Protein AF-A0AAP5ENS7-F1 (afdb_monomer_lite)

Organism: NCBI:txid2599607

Structure (mmCIF, N/CA/C/O backbone):
data_AF-A0AAP5ENS7-F1
#
_entry.id   AF-A0AAP5ENS7-F1
#
loop_
_atom_site.group_PDB
_atom_site.id
_atom_site.type_symbol
_atom_site.label_atom_id
_atom_site.label_alt_id
_atom_site.label_comp_id
_atom_site.label_asym_id
_atom_site.label_entity_id
_atom_site.label_seq_id
_atom_site.pdbx_PDB_ins_code
_atom_site.Cartn_x
_atom_site.Cartn_y
_atom_site.Cartn_z
_atom_site.occupancy
_atom_site.B_iso_or_equiv
_atom_site.auth_seq_id
_atom_site.auth_comp_id
_atom_site.auth_asym_id
_atom_site.auth_atom_id
_atom_site.pdbx_PDB_model_num
ATOM 1 N N . MET A 1 1 ? 9.828 -14.738 -21.432 1.00 53.72 1 MET A N 1
ATOM 2 C CA . MET A 1 1 ? 9.592 -14.024 -20.156 1.00 53.72 1 MET A CA 1
ATOM 3 C C . MET A 1 1 ? 9.428 -15.070 -19.070 1.00 53.72 1 MET A C 1
ATOM 5 O O . MET A 1 1 ? 8.623 -15.971 -19.260 1.00 53.72 1 MET A O 1
ATOM 9 N N . ILE A 1 2 ? 10.212 -15.012 -17.993 1.00 67.06 2 ILE A N 1
ATOM 10 C CA . ILE A 1 2 ? 10.048 -15.941 -16.866 1.00 67.06 2 ILE A CA 1
ATOM 11 C C . ILE A 1 2 ? 8.754 -15.546 -16.149 1.00 67.06 2 ILE A C 1
ATOM 13 O O . ILE A 1 2 ? 8.635 -14.410 -15.695 1.00 67.06 2 ILE A O 1
ATOM 17 N N . ASN A 1 3 ? 7.776 -16.449 -16.087 1.00 84.44 3 ASN A N 1
ATOM 18 C CA . ASN A 1 3 ? 6.542 -16.202 -15.347 1.00 84.44 3 ASN A CA 1
ATOM 19 C C . ASN A 1 3 ? 6.815 -16.359 -13.844 1.00 84.44 3 ASN A C 1
ATOM 21 O O . ASN A 1 3 ? 6.770 -17.465 -13.310 1.00 84.44 3 ASN A O 1
ATOM 25 N N . VAL A 1 4 ? 7.152 -15.252 -13.181 1.00 93.12 4 VAL A N 1
ATOM 26 C CA . VAL A 1 4 ? 7.450 -15.210 -11.738 1.00 93.12 4 VAL A CA 1
ATOM 27 C C . VAL A 1 4 ? 6.239 -14.822 -10.889 1.00 93.12 4 VAL A C 1
ATOM 29 O O . VAL A 1 4 ? 6.317 -14.877 -9.664 1.00 93.12 4 VAL A O 1
ATOM 32 N N . LEU A 1 5 ? 5.107 -14.491 -11.516 1.00 91.31 5 LEU A N 1
ATOM 33 C CA . LEU A 1 5 ? 3.905 -14.020 -10.831 1.00 91.31 5 LEU A CA 1
ATOM 34 C C . LEU A 1 5 ? 3.387 -14.995 -9.753 1.00 91.31 5 LEU A C 1
ATOM 36 O O . LEU A 1 5 ? 3.067 -14.523 -8.662 1.00 91.31 5 LEU A O 1
ATOM 40 N N . PRO A 1 6 ? 3.341 -16.331 -9.961 1.00 94.06 6 PRO A N 1
ATOM 41 C CA . PRO A 1 6 ? 2.919 -17.255 -8.904 1.00 94.06 6 PRO A CA 1
ATOM 42 C C . PRO A 1 6 ? 3.833 -17.209 -7.673 1.00 94.06 6 PRO A C 1
ATOM 44 O O . PRO A 1 6 ? 3.359 -17.245 -6.538 1.00 94.06 6 PRO A O 1
ATOM 47 N N . LEU A 1 7 ? 5.145 -17.077 -7.894 1.00 95.12 7 LEU A N 1
ATOM 48 C CA . LEU A 1 7 ? 6.122 -16.938 -6.818 1.00 95.12 7 LEU A CA 1
ATOM 49 C C . LEU A 1 7 ? 5.963 -15.588 -6.104 1.00 95.12 7 LEU A C 1
ATOM 51 O O . LEU A 1 7 ? 5.973 -15.547 -4.875 1.00 95.12 7 LEU A O 1
ATOM 55 N N . ALA A 1 8 ? 5.757 -14.501 -6.855 1.00 94.81 8 ALA A N 1
ATOM 56 C CA . ALA A 1 8 ? 5.477 -13.179 -6.299 1.00 94.81 8 ALA A CA 1
ATOM 57 C C . ALA A 1 8 ? 4.211 -13.195 -5.427 1.00 94.81 8 ALA A C 1
ATOM 59 O O . ALA A 1 8 ? 4.231 -12.682 -4.312 1.00 94.81 8 ALA A O 1
ATOM 60 N N . LEU A 1 9 ? 3.137 -13.847 -5.884 1.00 94.19 9 LEU A N 1
ATOM 61 C CA . LEU A 1 9 ? 1.901 -14.019 -5.117 1.00 94.19 9 LEU A CA 1
ATOM 62 C C . LEU A 1 9 ? 2.137 -14.781 -3.811 1.00 94.19 9 LEU A C 1
ATOM 64 O O . LEU A 1 9 ? 1.673 -14.337 -2.762 1.00 94.19 9 LEU A O 1
ATOM 68 N N . ALA A 1 10 ? 2.878 -15.892 -3.853 1.00 95.25 10 ALA A N 1
ATOM 69 C CA . ALA A 1 10 ? 3.190 -16.683 -2.664 1.00 95.25 10 ALA A CA 1
ATOM 70 C C . ALA A 1 10 ? 4.024 -15.887 -1.643 1.00 95.25 10 ALA A C 1
ATOM 72 O O . ALA A 1 10 ? 3.697 -15.858 -0.455 1.00 95.25 10 ALA A O 1
ATOM 73 N N . ILE A 1 11 ? 5.067 -15.191 -2.107 1.00 96.12 11 ILE A N 1
ATOM 74 C CA . ILE A 1 11 ? 5.908 -14.335 -1.259 1.00 96.12 11 ILE A CA 1
ATOM 75 C C . ILE A 1 11 ? 5.091 -13.171 -0.691 1.00 96.12 11 ILE A C 1
ATOM 77 O O . ILE A 1 11 ? 5.215 -12.859 0.492 1.00 96.12 11 ILE A O 1
ATOM 81 N N . TYR A 1 12 ? 4.233 -12.547 -1.501 1.00 95.62 12 TYR A N 1
ATOM 82 C CA . TYR A 1 12 ? 3.387 -11.443 -1.058 1.00 95.62 12 TYR A CA 1
ATOM 83 C C . TYR A 1 12 ? 2.400 -11.884 0.028 1.00 95.62 12 TYR A C 1
ATOM 85 O O . TYR A 1 12 ? 2.249 -11.208 1.046 1.00 95.62 12 TYR A O 1
ATOM 93 N N . TRP A 1 13 ? 1.787 -13.055 -0.138 1.00 95.50 13 TRP A N 1
ATOM 94 C CA . TRP A 1 13 ? 0.934 -13.662 0.880 1.00 95.50 13 TRP A CA 1
ATOM 95 C C . TRP A 1 13 ? 1.670 -13.914 2.191 1.00 95.50 13 TRP A C 1
ATOM 97 O O . TRP A 1 13 ? 1.166 -13.562 3.261 1.00 95.50 13 TRP A O 1
ATOM 107 N N . LEU A 1 14 ? 2.870 -14.494 2.114 1.00 96.25 14 LEU A N 1
ATOM 108 C CA . LEU A 1 14 ? 3.705 -14.731 3.286 1.00 96.25 14 LEU A CA 1
ATOM 109 C C . LEU A 1 14 ? 4.064 -13.413 3.983 1.00 96.25 14 LEU A C 1
ATOM 111 O O . LEU A 1 14 ? 3.957 -13.313 5.205 1.00 96.25 14 LEU A O 1
ATOM 115 N N . LEU A 1 15 ? 4.433 -12.389 3.213 1.00 96.06 15 LEU A N 1
ATOM 116 C CA . LEU A 1 15 ? 4.733 -11.056 3.726 1.00 96.06 15 LEU A CA 1
ATOM 117 C C . LEU A 1 15 ? 3.530 -10.452 4.463 1.00 96.06 15 LEU A C 1
ATOM 119 O O . LEU A 1 15 ? 3.674 -10.027 5.610 1.00 96.06 15 LEU A O 1
ATOM 123 N N . GLU A 1 16 ? 2.342 -10.438 3.852 1.00 95.81 16 GLU A N 1
ATOM 124 C CA . GLU A 1 16 ? 1.133 -9.916 4.503 1.00 95.81 16 GLU A CA 1
ATOM 125 C C . GLU A 1 16 ? 0.778 -10.719 5.759 1.00 95.81 16 GLU A C 1
ATOM 127 O O . GLU A 1 16 ? 0.434 -10.129 6.785 1.00 95.81 16 GLU A O 1
ATOM 132 N N . TYR A 1 17 ? 0.931 -12.045 5.735 1.00 94.75 17 TYR A N 1
ATOM 133 C CA . TYR A 1 17 ? 0.744 -12.875 6.922 1.00 94.75 17 TYR A CA 1
ATOM 134 C C . TYR A 1 17 ? 1.685 -12.468 8.060 1.00 94.75 17 TYR A C 1
ATOM 136 O O . TYR A 1 17 ? 1.222 -12.224 9.178 1.00 94.75 17 TYR A O 1
ATOM 144 N N . VAL A 1 18 ? 2.985 -12.326 7.782 1.00 95.56 18 VAL A N 1
ATOM 145 C CA . VAL A 1 18 ? 3.989 -11.916 8.776 1.00 95.56 18 VAL A CA 1
ATOM 146 C C . VAL A 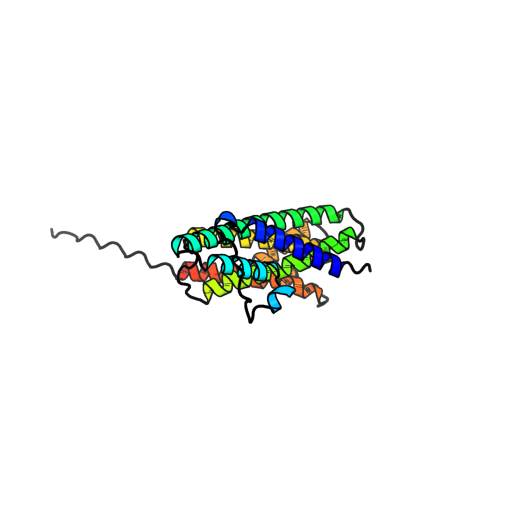1 18 ? 3.671 -10.529 9.336 1.00 95.56 18 VAL A C 1
ATOM 148 O O . VAL A 1 18 ? 3.616 -10.363 10.556 1.00 95.56 18 VAL A O 1
ATOM 151 N N . VAL A 1 19 ? 3.386 -9.546 8.477 1.00 95.38 19 VAL A N 1
ATOM 152 C CA . VAL A 1 19 ? 3.054 -8.172 8.891 1.00 95.38 19 VAL A CA 1
ATOM 153 C C . VAL A 1 19 ? 1.814 -8.151 9.783 1.00 95.38 19 VAL A C 1
ATOM 155 O O . VAL A 1 19 ? 1.806 -7.527 10.851 1.00 95.38 19 VAL A O 1
ATOM 158 N N . ARG A 1 20 ? 0.750 -8.847 9.377 1.00 93.75 20 ARG A N 1
ATOM 159 C CA . ARG A 1 20 ? -0.520 -8.866 10.108 1.00 93.75 20 ARG A CA 1
ATOM 160 C C . ARG A 1 20 ? -0.395 -9.629 11.422 1.00 93.75 20 ARG A C 1
ATOM 162 O O . ARG A 1 20 ? -0.893 -9.153 12.443 1.00 93.75 20 ARG A O 1
ATOM 169 N N . ARG A 1 21 ? 0.340 -10.743 11.445 1.00 91.44 21 ARG A N 1
ATOM 170 C CA . ARG A 1 21 ? 0.612 -11.492 12.678 1.00 91.44 21 ARG A CA 1
ATOM 171 C C . ARG A 1 21 ? 1.472 -10.693 13.656 1.00 91.44 21 ARG A C 1
ATOM 173 O O . ARG A 1 21 ? 1.143 -10.671 14.836 1.00 91.44 21 ARG A O 1
ATOM 180 N N . ALA A 1 22 ? 2.499 -9.984 13.185 1.00 93.62 22 ALA A N 1
ATOM 181 C CA . ALA A 1 22 ? 3.327 -9.106 14.018 1.00 93.62 22 ALA A CA 1
ATOM 182 C C . ALA A 1 22 ? 2.543 -7.905 14.587 1.00 93.62 22 ALA A C 1
ATOM 184 O O . ALA A 1 22 ? 2.829 -7.420 15.684 1.00 93.62 22 ALA A O 1
ATOM 185 N N . SER A 1 23 ? 1.518 -7.445 13.865 1.00 93.19 23 SER A N 1
ATOM 186 C CA . SER A 1 23 ? 0.623 -6.372 14.319 1.00 93.19 23 SER A CA 1
ATOM 187 C C . SER A 1 23 ? -0.373 -6.829 15.389 1.00 93.19 23 SER A C 1
ATOM 189 O O . SER A 1 23 ? -0.880 -6.008 16.155 1.00 93.19 23 SER A O 1
ATOM 191 N N . TYR A 1 24 ? -0.679 -8.126 15.441 1.00 91.38 24 TYR A N 1
ATOM 192 C CA . TYR A 1 24 ? -1.729 -8.681 16.284 1.00 91.38 24 TYR A CA 1
ATOM 193 C C . TYR A 1 24 ? -1.287 -8.837 17.748 1.00 91.38 24 TYR A C 1
ATOM 195 O O . TYR A 1 24 ? -0.236 -9.424 18.016 1.00 91.38 24 TYR A O 1
ATOM 203 N N . PRO A 1 25 ? -2.085 -8.373 18.730 1.00 86.56 25 PRO A N 1
ATOM 204 C CA . PRO A 1 25 ? -1.785 -8.562 20.146 1.00 86.56 25 PRO A CA 1
ATOM 205 C C . PRO A 1 25 ? -2.105 -9.998 20.598 1.00 86.56 25 PRO A C 1
ATOM 207 O O . PRO A 1 25 ? -3.028 -10.226 21.372 1.00 86.56 25 PRO A O 1
ATOM 210 N N . GLY A 1 26 ? -1.317 -10.979 20.143 1.00 80.19 26 GLY A N 1
ATOM 211 C CA . GLY A 1 26 ? -1.564 -12.408 20.393 1.00 80.19 26 GLY A CA 1
ATOM 212 C C . GLY A 1 26 ? -1.642 -12.810 21.869 1.00 80.19 26 GLY A C 1
ATOM 213 O O . GLY A 1 26 ? -2.332 -13.761 22.202 1.00 80.19 26 GLY A O 1
ATOM 214 N N . LYS A 1 27 ? -1.015 -12.042 22.768 1.00 81.81 27 LYS A N 1
ATOM 215 C CA . LYS A 1 27 ? -1.097 -12.261 24.224 1.00 81.81 27 LYS A CA 1
ATOM 216 C C . LYS A 1 27 ? -2.504 -12.052 24.802 1.00 81.81 27 LYS A C 1
ATOM 218 O O . LYS A 1 27 ? -2.755 -12.472 25.921 1.00 81.81 27 LYS A O 1
ATOM 223 N N . MET A 1 28 ? -3.389 -11.376 24.067 1.00 76.94 28 MET A N 1
ATOM 224 C CA . MET A 1 28 ? -4.779 -11.127 24.463 1.00 76.94 28 MET A CA 1
ATOM 225 C C . MET A 1 28 ? -5.748 -12.161 23.871 1.00 76.94 28 MET A C 1
ATOM 227 O O . MET A 1 28 ? -6.948 -12.041 24.080 1.00 76.94 28 MET A O 1
ATOM 231 N N . GLU A 1 29 ? -5.272 -13.133 23.085 1.00 76.62 29 GLU A N 1
ATOM 232 C CA . GLU A 1 29 ? -6.132 -14.125 22.431 1.00 76.62 29 GLU A CA 1
ATOM 233 C C . GLU A 1 29 ? -6.609 -15.186 23.444 1.00 76.62 29 GLU A C 1
ATOM 235 O O . GLU A 1 29 ? -5.780 -15.735 24.175 1.00 76.62 29 GLU A O 1
ATOM 240 N N . PRO A 1 30 ? -7.917 -15.510 23.499 1.00 71.06 30 PRO A N 1
ATOM 241 C CA . PRO A 1 30 ? -8.411 -16.593 24.343 1.00 71.06 30 PRO A CA 1
ATOM 242 C C . PRO A 1 30 ? -7.823 -17.939 23.902 1.00 71.06 30 PRO A C 1
ATOM 244 O O . PRO A 1 30 ? -7.761 -18.238 22.705 1.00 71.06 30 PRO A O 1
ATOM 247 N N . ALA A 1 31 ? -7.418 -18.773 24.861 1.00 73.62 31 ALA A N 1
ATOM 248 C CA . ALA A 1 31 ? -6.893 -20.104 24.571 1.00 73.62 31 ALA A CA 1
ATOM 249 C C . ALA A 1 31 ? -7.929 -20.952 23.806 1.00 73.62 31 ALA A C 1
ATOM 251 O O . ALA A 1 31 ? -9.097 -21.008 24.181 1.00 73.62 31 ALA A O 1
ATOM 252 N N . GLY A 1 32 ? -7.501 -21.607 22.721 1.00 69.44 32 GLY A N 1
ATOM 253 C CA . GLY A 1 32 ? -8.349 -22.519 21.940 1.00 69.44 32 GLY A CA 1
ATOM 254 C C . GLY A 1 32 ? -9.381 -21.856 21.017 1.00 69.44 32 GLY A C 1
ATOM 255 O O . GLY A 1 32 ? -10.170 -22.570 20.399 1.00 69.44 32 GLY A O 1
ATOM 256 N N . PHE A 1 33 ? -9.383 -20.524 20.876 1.00 70.81 33 PHE A N 1
ATOM 257 C CA . PHE A 1 33 ? -10.341 -19.835 20.009 1.00 70.81 33 PHE A CA 1
ATOM 258 C C . PHE A 1 33 ? -10.134 -20.175 18.523 1.00 70.81 33 PHE A C 1
ATOM 260 O O . PHE A 1 33 ? -9.046 -20.001 17.966 1.00 70.81 33 PHE A O 1
ATOM 267 N N . ARG A 1 34 ? -11.209 -20.614 17.857 1.00 73.12 34 ARG A N 1
ATOM 268 C CA . ARG A 1 34 ? -11.260 -20.801 16.402 1.00 73.12 34 ARG A CA 1
ATOM 269 C C . ARG A 1 34 ? -12.112 -19.684 15.798 1.00 73.12 34 ARG A C 1
ATOM 271 O O . ARG A 1 34 ? -13.285 -19.590 16.144 1.00 73.12 34 ARG A O 1
ATOM 278 N N . PRO A 1 35 ? -11.557 -18.826 14.926 1.00 68.44 35 PRO A N 1
ATOM 279 C CA . PRO A 1 35 ? -12.356 -17.793 14.286 1.00 68.44 35 PRO A CA 1
ATOM 280 C C . PRO A 1 35 ? -13.401 -18.427 13.366 1.00 68.44 35 PRO A C 1
ATOM 282 O O . PRO A 1 35 ? -13.084 -19.332 12.596 1.00 68.44 35 PRO A O 1
ATOM 285 N N . GLU A 1 36 ? -14.624 -17.911 13.417 1.00 72.94 36 GLU A N 1
ATOM 286 C CA . GLU A 1 36 ? -15.657 -18.248 12.441 1.00 72.94 36 GLU A CA 1
ATOM 287 C C . GLU A 1 36 ? -15.266 -17.753 11.044 1.00 72.94 36 GLU A C 1
ATOM 289 O O . GLU A 1 36 ? -14.618 -16.706 10.886 1.00 72.94 36 GLU A O 1
ATOM 294 N N . TRP A 1 37 ? -15.679 -18.508 10.023 1.00 78.88 37 TRP A N 1
ATOM 295 C CA . TRP A 1 37 ? -15.570 -18.067 8.638 1.00 78.88 37 TRP A CA 1
ATOM 296 C C . TRP A 1 37 ? -16.380 -16.786 8.430 1.00 78.88 37 TRP A C 1
ATOM 298 O O . TRP A 1 37 ? -17.459 -16.617 8.994 1.00 78.88 37 TRP A O 1
ATOM 308 N N . ILE A 1 38 ? -15.858 -15.874 7.612 1.00 72.25 38 ILE A N 1
ATOM 309 C CA . ILE A 1 38 ? -16.501 -14.589 7.343 1.00 72.25 38 ILE A CA 1
ATOM 310 C C . ILE A 1 38 ? -17.081 -14.636 5.926 1.00 72.25 38 ILE A C 1
ATOM 312 O O . ILE A 1 38 ? -16.317 -14.419 4.983 1.00 72.25 38 ILE A O 1
ATOM 316 N N . PRO A 1 39 ? -18.393 -14.882 5.757 1.00 76.50 39 PRO A N 1
ATOM 317 C CA . PRO A 1 39 ? -19.010 -14.868 4.437 1.00 76.50 39 PRO A CA 1
ATOM 318 C C . PRO A 1 39 ? -19.000 -13.457 3.822 1.00 76.50 39 PRO A C 1
ATOM 320 O O . PRO A 1 39 ? -19.082 -12.450 4.537 1.00 76.50 39 PRO A O 1
ATOM 323 N N . GLY A 1 40 ? -18.898 -13.374 2.494 1.00 76.44 40 GLY A N 1
ATOM 324 C CA . GLY A 1 40 ? -19.002 -12.125 1.722 1.00 76.44 40 GLY A CA 1
ATOM 325 C C . GLY A 1 40 ? -17.727 -11.269 1.700 1.00 76.44 40 GLY A C 1
ATOM 326 O O . GLY A 1 40 ? -17.770 -10.072 1.410 1.00 76.44 40 GLY A O 1
ATOM 327 N N . GLY A 1 41 ? -16.580 -11.850 2.053 1.00 74.19 41 GLY A N 1
ATOM 328 C CA . GLY A 1 41 ? -15.265 -11.198 2.050 1.00 74.19 41 GLY A CA 1
ATOM 329 C C . GLY A 1 41 ? -14.191 -11.972 1.287 1.00 74.19 41 GLY A C 1
ATOM 330 O O . GLY A 1 41 ? -13.021 -11.608 1.357 1.00 74.19 41 GLY A O 1
ATOM 331 N N . GLU A 1 42 ? -14.569 -13.037 0.589 1.00 84.50 42 GLU A N 1
ATOM 332 C CA . GLU A 1 42 ? -13.671 -14.004 -0.039 1.00 84.50 42 GLU A CA 1
ATOM 333 C C . GLU A 1 42 ? -12.885 -13.394 -1.199 1.00 84.50 42 GLU A C 1
ATOM 335 O O . GLU A 1 42 ? -11.715 -13.712 -1.383 1.00 84.50 42 GLU A O 1
ATOM 340 N N . TRP A 1 43 ? -13.473 -12.440 -1.925 1.00 83.56 43 TRP A N 1
ATOM 341 C CA . TRP A 1 43 ? -12.784 -11.704 -2.992 1.00 83.56 43 TRP A CA 1
ATOM 342 C C . TRP A 1 43 ? -11.498 -11.018 -2.497 1.00 83.56 43 TRP A C 1
ATOM 344 O O . TRP A 1 43 ? -10.524 -10.890 -3.243 1.00 83.56 43 TRP A O 1
ATOM 354 N N . ALA A 1 44 ? -11.460 -10.617 -1.220 1.00 85.75 44 ALA A N 1
ATOM 355 C CA . ALA A 1 44 ? -10.305 -9.955 -0.632 1.00 85.75 44 ALA A CA 1
ATOM 356 C C . ALA A 1 44 ? -9.102 -10.889 -0.478 1.00 85.75 44 ALA A C 1
ATOM 358 O O . ALA A 1 44 ? -7.982 -10.401 -0.440 1.00 85.75 44 ALA A O 1
ATOM 359 N N . ILE A 1 45 ? -9.299 -12.209 -0.440 1.00 86.62 45 ILE A N 1
ATOM 360 C CA . ILE A 1 45 ? -8.205 -13.193 -0.416 1.00 86.62 45 ILE A CA 1
ATOM 361 C C . ILE A 1 45 ? -7.290 -12.963 -1.627 1.00 86.62 45 ILE A C 1
ATOM 363 O O . ILE A 1 45 ? -6.070 -12.978 -1.514 1.00 86.62 45 ILE A O 1
ATOM 367 N N . ILE A 1 46 ? -7.877 -12.674 -2.786 1.00 83.88 46 ILE A N 1
ATOM 368 C CA . ILE A 1 46 ? -7.124 -12.504 -4.027 1.00 83.88 46 ILE A CA 1
ATOM 369 C C . ILE A 1 46 ? -6.657 -11.054 -4.181 1.00 83.88 46 ILE A C 1
ATOM 371 O O . ILE A 1 46 ? -5.487 -10.807 -4.456 1.00 83.88 46 ILE A O 1
ATOM 375 N N . VAL A 1 47 ? -7.562 -10.088 -3.992 1.00 84.19 47 VAL A N 1
ATOM 376 C CA . VAL A 1 47 ? -7.300 -8.676 -4.326 1.00 84.19 47 VAL A CA 1
ATOM 377 C C . VAL A 1 47 ? -6.508 -7.947 -3.238 1.00 84.19 47 VAL A C 1
ATOM 379 O O . VAL A 1 47 ? -5.687 -7.084 -3.539 1.00 84.19 47 VAL A O 1
ATOM 382 N N . SER A 1 48 ? -6.761 -8.262 -1.967 1.00 91.50 48 SER A N 1
ATOM 383 C CA . SER A 1 48 ? -6.130 -7.596 -0.826 1.00 91.50 48 SER A CA 1
ATOM 384 C C . SER A 1 48 ? -5.977 -8.563 0.357 1.00 91.50 48 SER A C 1
ATOM 386 O O . SER A 1 48 ? -6.724 -8.486 1.342 1.00 91.50 48 SER A O 1
ATOM 388 N N . PRO A 1 49 ? -5.020 -9.510 0.287 1.00 91.00 49 PRO A N 1
ATOM 389 C CA . PRO A 1 49 ? -4.827 -10.513 1.335 1.00 91.00 49 PRO A CA 1
ATOM 390 C C . PRO A 1 49 ? -4.553 -9.872 2.700 1.00 91.00 49 PRO A C 1
ATOM 392 O O . PRO A 1 49 ? -5.029 -10.354 3.729 1.00 91.00 49 PRO A O 1
ATOM 395 N N . GLY A 1 50 ? -3.873 -8.721 2.710 1.00 90.25 50 GLY A N 1
ATOM 396 C CA . GLY A 1 50 ? -3.683 -7.896 3.898 1.00 90.25 50 GLY A CA 1
ATOM 397 C C . GLY A 1 50 ? -4.997 -7.437 4.537 1.00 90.25 50 GLY A C 1
ATOM 398 O O . GLY A 1 50 ? -5.144 -7.522 5.761 1.00 90.25 50 GLY A O 1
ATOM 399 N N . PHE A 1 51 ? -5.973 -6.999 3.738 1.00 90.81 51 PHE A N 1
ATOM 400 C CA . PHE A 1 51 ? -7.296 -6.608 4.224 1.00 90.81 51 PHE A CA 1
ATOM 401 C C . PHE A 1 51 ? -8.060 -7.802 4.797 1.00 90.81 51 PHE A C 1
ATOM 403 O O . PHE A 1 51 ? -8.645 -7.705 5.883 1.00 90.81 51 PHE A O 1
ATOM 410 N N . TRP A 1 52 ? -8.025 -8.942 4.104 1.00 91.56 52 TRP A N 1
ATOM 411 C CA . TRP A 1 52 ? -8.673 -10.166 4.571 1.00 91.56 52 TRP A CA 1
ATOM 412 C C . TRP A 1 52 ? -8.087 -10.633 5.913 1.00 91.56 52 TRP A C 1
ATOM 414 O O . TRP A 1 52 ? -8.823 -10.794 6.889 1.00 91.56 52 TRP A O 1
ATOM 424 N N . LEU A 1 53 ? -6.757 -10.719 6.016 1.00 91.31 53 LEU A N 1
ATOM 425 C CA . LEU A 1 53 ? -6.054 -11.080 7.250 1.00 91.31 53 LEU A CA 1
ATOM 426 C C . LEU A 1 53 ? -6.351 -10.104 8.398 1.00 91.31 53 LEU A C 1
ATOM 428 O O . LEU A 1 53 ? -6.609 -10.538 9.523 1.00 91.31 53 LEU A O 1
ATOM 432 N N . SER A 1 54 ? -6.380 -8.793 8.127 1.00 90.25 54 SER A N 1
ATOM 433 C CA . SER A 1 54 ? -6.796 -7.777 9.105 1.00 90.25 54 SER A CA 1
ATOM 434 C C . SER A 1 54 ? -8.199 -8.049 9.648 1.00 90.25 54 SER A C 1
ATOM 436 O O . SER A 1 54 ? -8.414 -7.959 10.858 1.00 90.25 54 SER A O 1
ATOM 438 N N . ARG A 1 55 ? -9.161 -8.411 8.785 1.00 88.25 55 ARG A N 1
ATOM 439 C CA . ARG A 1 55 ? -10.528 -8.761 9.209 1.00 88.25 55 ARG A CA 1
ATOM 440 C C . ARG A 1 55 ? -10.549 -10.027 10.059 1.00 88.25 55 ARG A C 1
ATOM 442 O O . ARG A 1 55 ? -11.193 -10.025 11.107 1.00 88.25 55 ARG A O 1
ATOM 449 N N . CYS A 1 56 ? -9.833 -11.072 9.650 1.00 87.94 56 CYS A N 1
ATOM 450 C CA . CYS A 1 56 ? -9.737 -12.319 10.409 1.00 87.94 56 CYS A CA 1
ATOM 451 C C . CYS A 1 56 ? -9.176 -12.078 11.817 1.00 87.94 56 CYS A C 1
ATOM 453 O O . CYS A 1 56 ? -9.759 -12.521 12.805 1.00 87.94 56 CYS A O 1
ATOM 455 N N . LEU A 1 57 ? -8.084 -11.319 11.930 1.00 88.50 57 LEU A N 1
ATOM 456 C CA . LEU A 1 57 ? -7.454 -11.004 13.213 1.00 88.50 57 LEU A CA 1
ATOM 457 C C . LEU A 1 57 ? -8.311 -10.060 14.069 1.00 88.50 57 LEU A C 1
ATOM 459 O O . LEU A 1 57 ? -8.447 -10.273 15.270 1.00 88.50 57 LEU A O 1
ATOM 463 N N . ALA A 1 58 ? -8.963 -9.060 13.471 1.00 86.56 58 ALA A N 1
ATOM 464 C CA . ALA A 1 58 ? -9.888 -8.178 14.188 1.00 86.56 58 ALA A CA 1
ATOM 465 C C . ALA A 1 58 ? -11.159 -8.899 14.677 1.00 86.56 58 ALA A C 1
ATOM 467 O O . ALA A 1 58 ? -11.818 -8.440 15.615 1.00 86.56 58 ALA A O 1
ATOM 468 N N . ASN A 1 59 ? -11.532 -10.014 14.047 1.00 85.38 59 ASN A N 1
ATOM 469 C CA . ASN A 1 59 ? -12.624 -10.858 14.518 1.00 85.38 59 ASN A CA 1
ATOM 470 C C . ASN A 1 59 ? -12.223 -11.695 15.733 1.00 85.38 59 ASN A C 1
ATOM 472 O O . ASN A 1 59 ? -13.043 -11.859 16.632 1.00 85.38 59 ASN A O 1
ATOM 476 N N . ARG A 1 60 ? -10.960 -12.123 15.823 1.00 85.62 60 ARG A N 1
ATOM 477 C CA . ARG A 1 60 ? -10.433 -12.844 16.994 1.00 85.62 60 ARG A CA 1
ATOM 478 C C . ARG A 1 60 ? -10.423 -12.015 18.278 1.00 85.62 60 ARG A C 1
ATOM 480 O O . ARG A 1 60 ? -10.430 -12.580 19.361 1.00 85.62 60 ARG A O 1
ATOM 487 N N . THR A 1 61 ? -10.478 -10.686 18.179 1.00 84.06 61 THR A N 1
ATOM 488 C CA . THR A 1 61 ? -10.580 -9.807 19.355 1.00 84.06 61 THR A CA 1
ATOM 489 C C . THR A 1 61 ? -12.018 -9.512 19.783 1.00 84.06 61 THR A C 1
ATOM 491 O O . THR A 1 61 ? -12.212 -8.897 20.830 1.00 84.06 61 THR A O 1
ATOM 494 N N . ARG A 1 62 ? -13.041 -9.910 19.007 1.00 81.56 62 ARG A N 1
ATOM 495 C CA . ARG A 1 62 ? -14.461 -9.645 19.329 1.00 81.56 62 ARG A CA 1
ATOM 496 C C . ARG A 1 62 ? -14.959 -10.323 20.610 1.00 81.56 62 ARG A C 1
ATOM 498 O O . ARG A 1 62 ? -15.728 -9.669 21.303 1.00 81.56 62 ARG A O 1
ATOM 505 N N . PRO A 1 63 ? -14.559 -11.568 20.939 1.00 84.12 63 PRO A N 1
ATOM 506 C CA . PRO A 1 63 ? -15.039 -12.238 22.150 1.00 84.12 63 PRO A CA 1
ATOM 507 C C . PRO A 1 63 ? -14.515 -11.622 23.454 1.00 84.12 63 PRO A C 1
ATOM 509 O O . PRO A 1 63 ? -15.005 -11.954 24.528 1.00 84.12 63 PRO A O 1
ATOM 512 N N . LEU A 1 64 ? -13.500 -10.753 23.384 1.00 84.75 64 LEU A N 1
ATOM 513 C CA . LEU A 1 64 ? -12.925 -10.113 24.563 1.00 84.75 64 LEU A CA 1
ATOM 514 C C . LEU A 1 64 ? -13.899 -9.098 25.181 1.00 84.75 64 LEU A C 1
ATOM 516 O O . LEU A 1 64 ? -14.662 -8.458 24.449 1.00 84.75 64 LEU A O 1
ATOM 520 N N . PRO A 1 65 ? -13.819 -8.849 26.503 1.00 86.81 65 PRO A N 1
ATOM 521 C CA . PRO A 1 65 ? -14.550 -7.756 27.138 1.00 86.81 65 PRO A CA 1
ATOM 522 C C . PRO A 1 65 ? -14.324 -6.429 26.400 1.00 86.81 65 PRO A C 1
ATOM 524 O O . PRO A 1 65 ? -13.195 -6.131 25.999 1.00 86.81 65 PRO A O 1
ATOM 527 N N . LYS A 1 66 ? -15.373 -5.602 26.256 1.00 85.38 66 LYS A N 1
ATOM 528 C CA . LYS A 1 66 ? -15.346 -4.324 25.506 1.00 85.38 66 LYS A CA 1
ATOM 529 C C . LYS A 1 66 ? -14.057 -3.493 25.680 1.00 85.38 66 LYS A C 1
ATOM 531 O O . LYS A 1 66 ? -13.481 -3.129 24.656 1.00 85.38 66 LYS A O 1
ATOM 536 N N . PRO A 1 67 ? -13.547 -3.206 26.897 1.00 85.75 67 PRO A N 1
ATOM 537 C CA . PRO A 1 67 ? -12.322 -2.411 27.044 1.00 85.75 67 PRO A CA 1
ATOM 538 C C . PRO A 1 67 ? -11.085 -3.093 26.435 1.00 85.75 67 PRO A C 1
ATOM 540 O O . PRO A 1 67 ? -10.277 -2.443 25.769 1.00 85.75 67 PRO A O 1
ATOM 543 N N . GLN A 1 68 ? -10.960 -4.412 26.596 1.00 86.62 68 GLN A N 1
ATOM 544 C CA . GLN A 1 68 ? -9.852 -5.190 26.042 1.00 86.62 68 GLN A CA 1
ATOM 545 C C . GLN A 1 68 ? -9.978 -5.335 24.522 1.00 86.62 68 GLN A C 1
ATOM 547 O O . GLN A 1 68 ? -8.991 -5.162 23.812 1.00 86.62 68 GLN A O 1
ATOM 552 N N . SER A 1 69 ? -11.189 -5.572 24.007 1.00 86.75 69 SER A N 1
ATOM 553 C CA . SER A 1 69 ? -11.447 -5.661 22.564 1.00 86.75 69 SER A CA 1
ATOM 554 C C . SER A 1 69 ? -11.096 -4.358 21.838 1.00 86.75 69 SER A C 1
ATOM 556 O O . SER A 1 69 ? -10.405 -4.373 20.814 1.00 86.75 69 SER A O 1
ATOM 558 N N . THR A 1 70 ? -11.504 -3.216 22.401 1.00 87.31 70 THR A N 1
ATOM 559 C CA . THR A 1 70 ? -11.193 -1.881 21.873 1.00 87.31 70 THR A CA 1
ATOM 560 C C . THR A 1 70 ? -9.687 -1.614 21.889 1.00 87.31 70 THR A C 1
ATOM 562 O O . THR A 1 70 ? -9.126 -1.203 20.872 1.00 87.31 70 THR A O 1
ATOM 565 N N . SER A 1 71 ? -9.008 -1.916 23.002 1.00 89.25 71 SER A N 1
ATOM 566 C CA . SER A 1 71 ? -7.551 -1.771 23.119 1.00 89.25 71 SER A CA 1
ATOM 567 C C . SER A 1 71 ? -6.801 -2.660 22.119 1.00 89.25 71 SER A C 1
ATOM 569 O O . SER A 1 71 ? -5.930 -2.187 21.387 1.00 89.25 71 SER A O 1
ATOM 571 N N . ALA A 1 72 ? -7.199 -3.928 21.990 1.00 89.62 72 ALA A N 1
ATOM 572 C CA . ALA A 1 72 ? -6.610 -4.866 21.041 1.00 89.62 72 ALA A CA 1
ATOM 573 C C . ALA A 1 72 ? -6.786 -4.402 19.585 1.00 89.62 72 ALA A C 1
ATOM 575 O O . ALA A 1 72 ? -5.849 -4.478 18.788 1.00 89.62 72 ALA A O 1
ATOM 576 N N . ARG A 1 73 ? -7.963 -3.860 19.239 1.00 89.88 73 ARG A N 1
ATOM 577 C CA . ARG A 1 73 ? -8.229 -3.260 17.920 1.00 89.88 73 ARG A CA 1
ATOM 578 C C . ARG A 1 73 ? -7.366 -2.035 17.663 1.00 89.88 73 ARG A C 1
ATOM 580 O O . ARG A 1 73 ? -6.797 -1.924 16.581 1.00 89.88 73 ARG A O 1
ATOM 587 N N . ARG A 1 74 ? -7.238 -1.141 18.646 1.00 90.62 74 ARG A N 1
ATOM 588 C CA . ARG A 1 74 ? -6.359 0.031 18.562 1.00 90.62 74 ARG A CA 1
ATOM 589 C C . ARG A 1 74 ? -4.912 -0.392 18.301 1.00 90.62 74 ARG A C 1
ATOM 591 O O . ARG A 1 74 ? -4.290 0.135 17.385 1.00 90.62 74 ARG A O 1
ATOM 598 N N . ILE A 1 75 ? -4.399 -1.371 19.051 1.00 91.69 75 ILE A N 1
ATOM 599 C CA . ILE A 1 75 ? -3.042 -1.909 18.867 1.00 91.69 75 ILE A CA 1
ATOM 600 C C . ILE A 1 75 ? -2.874 -2.483 17.459 1.00 91.69 75 ILE A C 1
ATOM 602 O O . ILE A 1 75 ? -1.912 -2.128 16.779 1.00 91.69 75 ILE A O 1
ATOM 606 N N . LEU A 1 76 ? -3.814 -3.322 17.011 1.00 92.56 76 LEU A N 1
ATOM 607 C CA . LEU A 1 76 ? -3.776 -3.936 15.684 1.00 92.56 76 LEU A CA 1
ATOM 608 C C . LEU A 1 76 ? -3.724 -2.876 14.576 1.00 92.56 76 LEU A C 1
ATOM 610 O O . LEU A 1 76 ? -2.871 -2.963 13.699 1.00 92.56 76 LEU A O 1
ATOM 614 N N . ILE A 1 77 ? -4.597 -1.865 14.632 1.00 91.88 77 ILE A N 1
ATOM 615 C CA . ILE A 1 77 ? -4.666 -0.794 13.627 1.00 91.88 77 ILE A CA 1
ATOM 616 C C . ILE A 1 77 ? -3.372 0.026 13.622 1.00 91.88 77 ILE A C 1
ATOM 618 O O . ILE A 1 77 ? -2.758 0.196 12.570 1.00 91.88 77 ILE A O 1
ATOM 622 N N . THR A 1 78 ? -2.926 0.500 14.788 1.00 92.31 78 THR A N 1
ATOM 623 C CA . THR A 1 78 ? -1.756 1.383 14.885 1.00 92.31 78 THR A CA 1
ATOM 624 C C . THR A 1 78 ? -0.463 0.668 14.500 1.00 92.31 78 THR A C 1
ATOM 626 O O . THR A 1 78 ? 0.349 1.233 13.766 1.00 92.31 78 THR A O 1
ATOM 629 N N . LYS A 1 79 ? -0.273 -0.582 14.947 1.00 94.69 79 LYS A N 1
ATOM 630 C CA . LYS A 1 79 ? 0.900 -1.382 14.570 1.00 94.69 79 LYS A CA 1
ATOM 631 C C . LYS A 1 79 ? 0.875 -1.770 13.098 1.00 94.69 79 LYS A C 1
ATOM 633 O O . LYS A 1 79 ? 1.903 -1.650 12.444 1.00 94.69 79 LYS A O 1
ATOM 638 N N . SER A 1 80 ? -0.284 -2.175 12.574 1.00 94.94 80 SER A N 1
ATOM 639 C CA . SER A 1 80 ? -0.428 -2.526 11.158 1.00 94.94 80 SER A CA 1
ATOM 640 C C . SER A 1 80 ? -0.102 -1.335 10.266 1.00 94.94 80 SER A C 1
ATOM 642 O O . SER A 1 80 ? 0.699 -1.464 9.349 1.00 94.94 80 SER A O 1
ATOM 644 N N . ASN A 1 81 ? -0.636 -0.150 10.568 1.00 94.75 81 ASN A N 1
ATOM 645 C CA . ASN A 1 81 ? -0.326 1.069 9.823 1.00 94.75 81 ASN A CA 1
ATOM 646 C C . ASN A 1 81 ? 1.183 1.385 9.814 1.00 94.75 81 ASN A C 1
ATOM 648 O O . ASN A 1 81 ? 1.747 1.634 8.752 1.00 94.75 81 ASN A O 1
ATOM 652 N N . LEU A 1 82 ? 1.853 1.302 10.970 1.00 95.75 82 LEU A N 1
ATOM 653 C CA . LEU A 1 82 ? 3.298 1.531 11.052 1.00 95.75 82 LEU A CA 1
ATOM 654 C C . LEU A 1 82 ? 4.104 0.476 10.279 1.00 95.75 82 LEU A C 1
ATOM 656 O O . LEU A 1 82 ? 4.991 0.829 9.508 1.00 95.75 82 LEU A O 1
ATOM 660 N N . LEU A 1 83 ? 3.809 -0.813 10.471 1.00 96.56 83 LEU A N 1
ATOM 661 C CA . LEU A 1 83 ? 4.534 -1.887 9.791 1.00 96.56 83 LEU A CA 1
ATOM 662 C C . LEU A 1 83 ? 4.318 -1.850 8.277 1.00 96.56 83 LEU A C 1
ATOM 664 O O . LEU A 1 83 ? 5.259 -2.102 7.532 1.00 96.56 83 LEU A O 1
ATOM 668 N N . ASN A 1 84 ? 3.119 -1.495 7.811 1.00 96.88 84 ASN A N 1
ATOM 669 C CA . ASN A 1 84 ? 2.868 -1.310 6.385 1.00 96.88 84 ASN A CA 1
ATOM 670 C C . ASN A 1 84 ? 3.729 -0.185 5.805 1.00 96.88 84 ASN A C 1
ATOM 672 O O . ASN A 1 84 ? 4.378 -0.411 4.787 1.00 96.88 84 ASN A O 1
ATOM 676 N N . LEU A 1 85 ? 3.822 0.962 6.486 1.00 96.75 85 LEU A N 1
ATOM 677 C CA . LEU A 1 85 ? 4.708 2.054 6.083 1.00 96.75 85 LEU A CA 1
ATOM 678 C C . LEU A 1 85 ? 6.172 1.596 5.991 1.00 96.75 85 LEU A C 1
ATOM 680 O O . LEU A 1 85 ? 6.831 1.857 4.986 1.00 96.75 85 LEU A O 1
ATOM 684 N N . VAL A 1 86 ? 6.663 0.873 7.003 1.00 97.38 86 VAL A N 1
ATOM 685 C CA . VAL A 1 86 ? 8.035 0.336 7.022 1.00 97.38 86 VAL A CA 1
ATOM 686 C C . VAL A 1 86 ? 8.269 -0.625 5.857 1.00 97.38 86 VAL A C 1
ATOM 688 O O . VAL A 1 86 ? 9.256 -0.491 5.140 1.00 97.38 86 VAL A O 1
ATOM 691 N N . VAL A 1 87 ? 7.361 -1.571 5.621 1.00 97.00 87 VAL A N 1
ATOM 692 C CA . VAL A 1 87 ? 7.487 -2.531 4.514 1.00 97.00 87 VAL A CA 1
ATOM 693 C C . VAL A 1 87 ? 7.427 -1.831 3.157 1.00 97.00 87 VAL A C 1
ATOM 695 O O . VAL A 1 87 ? 8.180 -2.184 2.253 1.00 97.00 87 VAL A O 1
ATOM 698 N N . SER A 1 88 ? 6.580 -0.814 3.012 1.00 97.25 88 SER A N 1
ATOM 699 C CA . SER A 1 88 ? 6.492 -0.009 1.792 1.00 97.25 88 SER A CA 1
ATOM 700 C C . SER A 1 88 ? 7.787 0.780 1.545 1.00 97.25 88 SER A C 1
ATOM 702 O O . SER A 1 88 ? 8.272 0.801 0.415 1.00 97.25 88 SER A O 1
ATOM 704 N N . ALA A 1 89 ? 8.417 1.325 2.592 1.00 97.38 89 ALA A N 1
ATOM 705 C CA . ALA A 1 89 ? 9.746 1.934 2.497 1.00 97.38 89 ALA A CA 1
ATOM 706 C C . ALA A 1 89 ? 10.824 0.914 2.087 1.00 97.38 89 ALA A C 1
ATOM 708 O O . ALA A 1 89 ? 11.602 1.180 1.173 1.00 97.38 89 ALA A O 1
ATOM 709 N N . LEU A 1 90 ? 10.836 -0.275 2.703 1.00 97.19 90 LEU A N 1
ATOM 710 C CA . LEU A 1 90 ? 11.789 -1.340 2.373 1.00 97.19 90 LEU A CA 1
ATOM 711 C C . LEU A 1 90 ? 11.656 -1.798 0.917 1.00 97.19 90 LEU A C 1
ATOM 713 O O . LEU A 1 90 ? 12.663 -1.945 0.230 1.00 97.19 90 LEU A O 1
ATOM 717 N N . ILE A 1 91 ? 10.431 -1.985 0.421 1.00 96.31 91 ILE A N 1
ATOM 718 C CA . ILE A 1 91 ? 10.194 -2.372 -0.976 1.00 96.31 91 ILE A CA 1
ATOM 719 C C . ILE A 1 91 ? 10.626 -1.263 -1.934 1.00 96.31 91 ILE A C 1
ATOM 721 O O . ILE A 1 91 ? 11.224 -1.569 -2.967 1.00 96.31 91 ILE A O 1
ATOM 725 N N . ALA A 1 92 ? 10.393 0.008 -1.598 1.00 96.31 92 ALA A N 1
ATOM 726 C CA . ALA A 1 92 ? 10.905 1.124 -2.387 1.00 96.31 92 ALA A CA 1
ATOM 727 C C . ALA A 1 92 ? 12.444 1.097 -2.460 1.00 96.31 92 ALA A C 1
ATOM 729 O O . ALA A 1 92 ? 13.003 1.178 -3.553 1.00 96.31 92 ALA A O 1
ATOM 730 N N . SER A 1 93 ? 13.135 0.883 -1.335 1.00 96.12 93 SER A N 1
ATOM 731 C CA . SER A 1 93 ? 14.600 0.754 -1.298 1.00 96.12 93 SER A CA 1
ATOM 732 C C . SER A 1 93 ? 15.113 -0.455 -2.089 1.00 96.12 93 SER A C 1
ATOM 734 O O . SER A 1 93 ? 16.040 -0.321 -2.883 1.00 96.12 93 SER A O 1
ATOM 736 N N . ILE A 1 94 ? 14.488 -1.626 -1.933 1.00 95.69 94 ILE A N 1
ATOM 737 C CA . ILE A 1 94 ? 14.831 -2.839 -2.695 1.00 95.69 94 ILE A CA 1
ATOM 738 C C . ILE A 1 94 ? 14.615 -2.616 -4.196 1.00 95.69 94 ILE A C 1
ATOM 740 O O . ILE A 1 94 ? 15.412 -3.076 -5.006 1.00 95.69 94 ILE A O 1
ATOM 744 N N . SER A 1 95 ? 13.582 -1.866 -4.579 1.00 94.75 95 SER A N 1
ATOM 745 C CA . SER A 1 95 ? 13.304 -1.542 -5.982 1.00 94.75 95 SER A CA 1
ATOM 746 C C . SER A 1 95 ? 14.348 -0.607 -6.590 1.00 94.75 95 SER A C 1
ATOM 748 O O . SER A 1 95 ? 14.669 -0.745 -7.767 1.00 94.75 95 SER A O 1
ATOM 750 N N . LEU A 1 96 ? 14.931 0.300 -5.798 1.00 93.31 96 LEU A N 1
ATOM 751 C CA . LEU A 1 96 ? 16.083 1.095 -6.234 1.00 93.31 96 LEU A CA 1
ATOM 752 C C . LEU A 1 96 ? 17.307 0.204 -6.478 1.00 93.31 96 LEU A C 1
ATOM 754 O O . LEU A 1 96 ? 17.984 0.368 -7.486 1.00 93.31 96 LEU A O 1
ATOM 758 N N . LEU A 1 97 ? 17.563 -0.776 -5.607 1.00 92.25 97 LEU A N 1
ATOM 759 C CA . LEU A 1 97 ? 18.650 -1.743 -5.811 1.00 92.25 97 LEU A CA 1
ATOM 760 C C . LEU A 1 97 ? 18.394 -2.650 -7.020 1.00 92.25 97 LEU A C 1
ATOM 762 O O . LEU A 1 97 ? 19.322 -2.966 -7.763 1.00 92.25 97 LEU A O 1
ATOM 766 N N . ALA A 1 98 ? 17.134 -3.022 -7.263 1.00 91.69 98 ALA A N 1
ATOM 767 C CA . ALA A 1 98 ? 16.731 -3.810 -8.424 1.00 91.69 98 ALA A CA 1
ATOM 768 C C . ALA A 1 98 ? 17.086 -3.125 -9.749 1.00 91.69 98 ALA A C 1
ATOM 770 O O . ALA A 1 98 ? 17.289 -3.820 -10.742 1.00 91.69 98 ALA A O 1
ATOM 771 N N . MET A 1 99 ? 17.230 -1.792 -9.760 1.00 88.69 99 MET A N 1
ATOM 772 C CA . MET A 1 99 ? 17.668 -1.050 -10.941 1.00 88.69 99 MET A CA 1
ATOM 773 C C . MET A 1 99 ? 19.058 -1.435 -11.442 1.00 88.69 99 MET A C 1
ATOM 775 O O . MET A 1 99 ? 19.349 -1.262 -12.622 1.00 88.69 99 MET A O 1
ATOM 779 N N . LEU A 1 100 ? 19.909 -1.947 -10.552 1.00 87.69 100 LEU A N 1
ATOM 780 C CA . LEU A 1 100 ? 21.242 -2.433 -10.901 1.00 87.69 100 LEU A CA 1
ATOM 781 C C . LEU A 1 100 ? 21.186 -3.787 -11.629 1.00 87.69 100 LEU A C 1
ATOM 783 O O . LEU A 1 100 ? 22.182 -4.227 -12.196 1.00 87.69 100 LEU A O 1
ATOM 787 N N . SER A 1 101 ? 20.032 -4.461 -11.609 1.00 85.50 101 SER A N 1
ATOM 788 C CA . SER A 1 101 ? 19.803 -5.722 -12.309 1.00 85.50 101 SER A CA 1
ATOM 789 C C . SER A 1 101 ? 19.347 -5.486 -13.748 1.00 85.50 101 SER A C 1
ATOM 791 O O . SER A 1 101 ? 18.685 -4.499 -14.068 1.00 85.50 101 SER A O 1
ATOM 793 N N . THR A 1 102 ? 19.645 -6.437 -14.633 1.00 85.56 102 THR A N 1
ATOM 794 C CA . THR A 1 102 ? 19.166 -6.400 -16.015 1.00 85.56 102 THR A CA 1
ATOM 795 C C . THR A 1 102 ? 17.642 -6.490 -16.054 1.00 85.56 102 THR A C 1
ATOM 797 O O . THR A 1 102 ? 17.031 -7.393 -15.475 1.00 85.56 102 THR A O 1
ATOM 800 N N . ARG A 1 103 ? 17.006 -5.572 -16.785 1.00 85.06 103 ARG A N 1
ATOM 801 C CA . ARG A 1 103 ? 15.556 -5.590 -16.978 1.00 85.06 103 ARG A CA 1
ATOM 802 C C . ARG A 1 103 ? 15.110 -6.926 -17.578 1.00 85.06 103 ARG A C 1
ATOM 804 O O . ARG A 1 103 ? 15.643 -7.368 -18.589 1.00 85.06 103 ARG A O 1
ATOM 811 N N . GLY A 1 104 ? 14.103 -7.546 -16.965 1.00 80.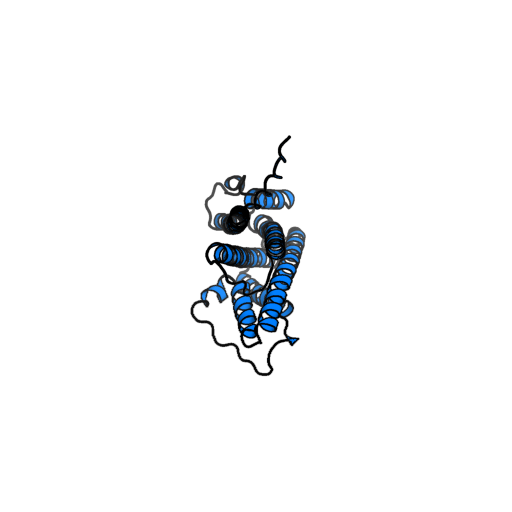88 104 GLY A N 1
ATOM 812 C CA . GLY A 1 104 ? 13.586 -8.853 -17.388 1.00 80.88 104 GLY A CA 1
ATOM 813 C C . GLY A 1 104 ? 14.330 -10.054 -16.795 1.00 80.88 104 GLY A C 1
ATOM 814 O O . GLY A 1 104 ? 13.869 -11.182 -16.966 1.00 80.88 104 GLY A O 1
ATOM 815 N N . ALA A 1 105 ? 15.415 -9.835 -16.040 1.00 90.00 105 ALA A N 1
ATOM 816 C CA . ALA A 1 105 ? 15.978 -10.865 -15.176 1.00 90.00 105 ALA A CA 1
ATOM 817 C C . ALA A 1 105 ? 14.951 -11.313 -14.122 1.00 90.00 105 ALA A C 1
ATOM 819 O O . ALA A 1 105 ? 13.994 -10.593 -13.806 1.00 90.00 105 ALA A O 1
ATOM 820 N N . LEU A 1 106 ? 15.163 -12.503 -13.552 1.00 90.50 106 LEU A N 1
ATOM 821 C CA . LEU A 1 106 ? 14.270 -13.084 -12.547 1.00 90.50 106 LEU A CA 1
ATOM 822 C C . LEU A 1 106 ? 14.078 -12.139 -11.353 1.00 90.50 106 LEU A C 1
ATOM 824 O O . LEU A 1 106 ? 12.943 -11.876 -10.969 1.00 90.50 106 LEU A O 1
ATOM 828 N N . ALA A 1 107 ? 15.168 -11.576 -10.819 1.00 90.31 107 ALA A N 1
ATOM 829 C CA . ALA A 1 107 ? 15.123 -10.664 -9.676 1.00 90.31 107 ALA A CA 1
ATOM 830 C C . ALA A 1 107 ? 14.343 -9.374 -9.981 1.00 90.31 107 ALA A C 1
ATOM 832 O O . ALA A 1 107 ? 13.461 -9.001 -9.210 1.00 90.31 107 ALA A O 1
ATOM 833 N N . TRP A 1 108 ? 14.611 -8.731 -11.127 1.00 92.62 108 TRP A N 1
ATOM 834 C CA . TRP A 1 108 ? 13.862 -7.547 -11.568 1.00 92.62 108 TRP A CA 1
ATOM 835 C C . TRP A 1 108 ? 12.365 -7.844 -11.658 1.00 92.62 108 TRP A C 1
ATOM 837 O O . TRP A 1 108 ? 11.544 -7.113 -11.107 1.00 92.62 108 TRP A O 1
ATOM 847 N N . SER A 1 109 ? 12.013 -8.922 -12.365 1.00 93.06 109 SER A N 1
ATOM 848 C CA . SER A 1 109 ? 10.618 -9.284 -12.631 1.00 93.06 109 SER A CA 1
ATOM 849 C C . SER A 1 109 ? 9.881 -9.609 -11.332 1.00 93.06 109 SER A C 1
ATOM 851 O O . SER A 1 109 ? 8.763 -9.149 -11.130 1.00 93.06 109 SER A O 1
ATOM 853 N N . LEU A 1 110 ? 10.540 -10.321 -10.412 1.00 94.19 110 LEU A N 1
ATOM 854 C CA . LEU A 1 110 ? 9.967 -10.681 -9.119 1.00 94.19 110 LEU A CA 1
ATOM 855 C C . LEU A 1 110 ? 9.674 -9.442 -8.263 1.00 94.19 110 LEU A C 1
ATOM 857 O O . LEU A 1 110 ? 8.601 -9.342 -7.674 1.00 94.19 110 LEU A O 1
ATOM 861 N N . ILE A 1 111 ? 10.607 -8.487 -8.205 1.00 95.12 111 ILE A N 1
ATOM 862 C CA . ILE A 1 111 ? 10.442 -7.255 -7.420 1.00 95.12 111 ILE A CA 1
ATOM 863 C C . ILE A 1 111 ? 9.365 -6.357 -8.041 1.00 95.12 111 ILE A C 1
ATOM 865 O O . ILE A 1 111 ? 8.558 -5.787 -7.309 1.00 95.12 111 ILE A O 1
ATOM 869 N N . ALA A 1 112 ? 9.306 -6.268 -9.373 1.00 94.06 112 ALA A N 1
ATOM 870 C CA . ALA A 1 112 ? 8.270 -5.515 -10.075 1.00 94.06 112 ALA A CA 1
ATOM 871 C C . ALA A 1 112 ? 6.863 -6.077 -9.796 1.00 94.06 112 ALA A C 1
ATOM 873 O O . ALA A 1 112 ? 5.966 -5.31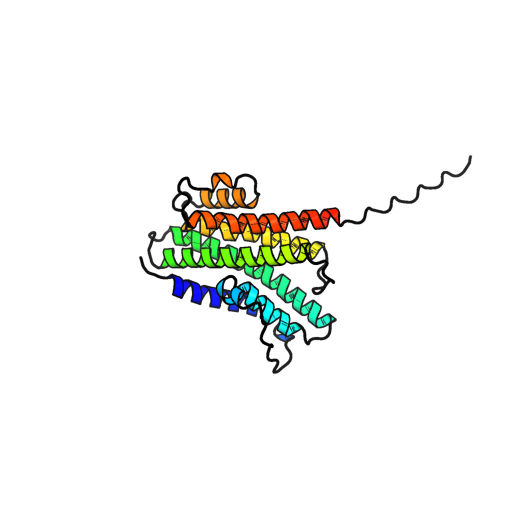7 -9.427 1.00 94.06 112 ALA A O 1
ATOM 874 N N . ASP A 1 113 ? 6.686 -7.399 -9.896 1.00 94.12 113 ASP A N 1
ATOM 875 C CA . ASP A 1 113 ? 5.406 -8.059 -9.615 1.00 94.12 113 ASP A CA 1
ATOM 876 C C . ASP A 1 113 ? 5.010 -7.908 -8.137 1.00 94.12 113 ASP A C 1
ATOM 878 O O . ASP A 1 113 ? 3.861 -7.584 -7.831 1.00 94.12 113 ASP A O 1
ATOM 882 N N . LEU A 1 114 ? 5.961 -8.055 -7.205 1.00 95.19 114 LEU A N 1
ATOM 883 C CA . LEU A 1 114 ? 5.728 -7.815 -5.776 1.00 95.19 114 LEU A CA 1
ATOM 884 C C . LEU A 1 114 ? 5.302 -6.371 -5.487 1.00 95.19 114 LEU A C 1
ATOM 886 O O . LEU A 1 114 ? 4.377 -6.150 -4.700 1.00 95.19 114 LEU A O 1
ATOM 890 N N . ALA A 1 115 ? 5.950 -5.390 -6.120 1.00 95.62 115 ALA A N 1
ATOM 891 C CA . ALA A 1 115 ? 5.601 -3.982 -5.976 1.00 95.62 115 ALA A CA 1
ATOM 892 C C . ALA A 1 115 ? 4.181 -3.706 -6.488 1.00 95.62 115 ALA A C 1
ATOM 894 O O . ALA A 1 115 ? 3.404 -3.057 -5.790 1.00 95.62 115 ALA A O 1
ATOM 895 N N . ALA A 1 116 ? 3.818 -4.243 -7.657 1.00 94.56 116 ALA A N 1
ATOM 896 C CA . ALA A 1 116 ? 2.487 -4.076 -8.238 1.00 94.56 116 ALA A CA 1
ATOM 897 C C . ALA A 1 116 ? 1.387 -4.731 -7.384 1.00 94.56 116 ALA A C 1
ATOM 899 O O . ALA A 1 116 ? 0.383 -4.085 -7.075 1.00 94.56 116 ALA A O 1
ATOM 900 N N . LEU A 1 117 ? 1.590 -5.980 -6.948 1.00 95.19 117 LEU A N 1
ATOM 901 C CA . LEU A 1 117 ? 0.649 -6.702 -6.084 1.00 95.19 117 LEU A CA 1
ATOM 902 C C . LEU A 1 117 ? 0.421 -5.964 -4.763 1.00 95.19 117 LEU A C 1
ATOM 904 O O . LEU A 1 117 ? -0.724 -5.724 -4.369 1.00 95.19 117 LEU A O 1
ATOM 908 N N . ARG A 1 118 ? 1.509 -5.556 -4.098 1.00 95.50 118 ARG A N 1
ATOM 909 C CA . ARG A 1 118 ? 1.424 -4.791 -2.852 1.00 95.50 118 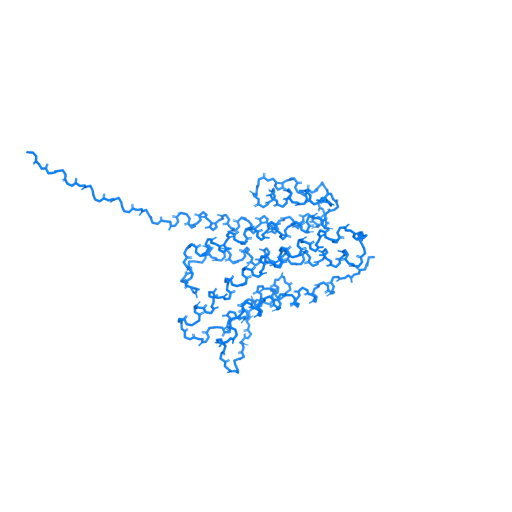ARG A CA 1
ATOM 910 C C . ARG A 1 118 ? 0.721 -3.461 -3.063 1.00 95.50 118 ARG A C 1
ATOM 912 O O . ARG A 1 118 ? -0.134 -3.113 -2.254 1.00 95.50 118 ARG A O 1
ATOM 919 N N . TYR A 1 119 ?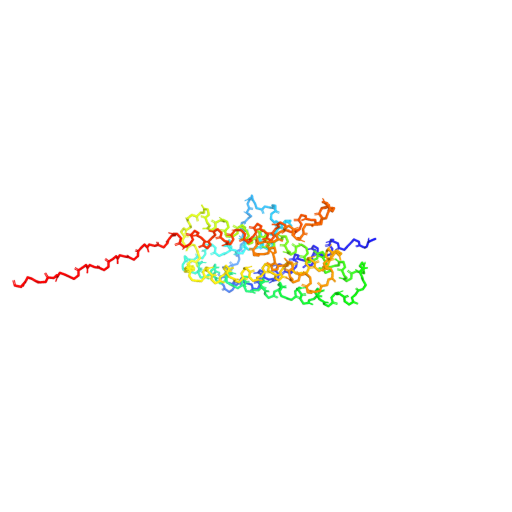 1.080 -2.731 -4.116 1.00 96.31 119 TYR A N 1
ATOM 920 C CA . TYR A 1 119 ? 0.484 -1.442 -4.439 1.00 96.31 119 TYR A CA 1
ATOM 921 C C . TYR A 1 119 ? -1.037 -1.563 -4.556 1.00 96.31 119 TYR A C 1
ATOM 923 O O . TYR A 1 119 ? -1.735 -0.931 -3.770 1.00 96.31 119 TYR A O 1
ATOM 931 N N . ILE A 1 120 ? -1.542 -2.454 -5.419 1.00 94.50 120 ILE A N 1
ATOM 932 C CA . ILE A 1 120 ? -2.986 -2.662 -5.630 1.00 94.50 120 ILE A CA 1
ATOM 933 C C . ILE A 1 120 ? -3.691 -3.057 -4.327 1.00 94.50 120 ILE A C 1
ATOM 935 O O . ILE A 1 120 ? -4.717 -2.479 -3.957 1.00 94.50 120 ILE A O 1
ATOM 939 N N . SER A 1 121 ? -3.142 -4.037 -3.611 1.00 94.94 121 SER A N 1
ATOM 940 C CA . SER A 1 121 ? -3.729 -4.541 -2.369 1.00 94.94 121 SER A CA 1
ATOM 941 C C . SER A 1 121 ? -3.807 -3.456 -1.292 1.00 94.94 121 SER A C 1
ATOM 943 O O . SER A 1 121 ? -4.841 -3.294 -0.635 1.00 94.94 121 SER A O 1
ATOM 945 N N . ARG A 1 122 ? -2.735 -2.675 -1.125 1.00 95.19 122 ARG A N 1
ATOM 946 C CA . ARG A 1 122 ? -2.605 -1.676 -0.062 1.00 95.19 122 ARG A CA 1
ATOM 947 C C . ARG A 1 122 ? -3.378 -0.398 -0.369 1.00 95.19 122 ARG A C 1
ATOM 949 O O . ARG A 1 122 ? -4.001 0.136 0.550 1.00 95.19 122 ARG A O 1
ATOM 956 N N . THR A 1 123 ? -3.410 0.061 -1.622 1.00 94.88 123 THR A N 1
ATOM 957 C CA . THR A 1 123 ? -4.267 1.184 -2.043 1.00 94.88 123 THR A CA 1
ATOM 958 C C . THR A 1 123 ? -5.740 0.833 -1.872 1.00 94.88 123 THR A C 1
ATOM 960 O O . THR A 1 123 ? -6.496 1.655 -1.364 1.00 94.88 123 THR A O 1
ATOM 963 N N . THR A 1 124 ? -6.138 -0.403 -2.204 1.00 92.69 124 THR A N 1
ATOM 964 C CA . THR A 1 124 ? -7.508 -0.897 -1.992 1.00 92.69 124 THR A CA 1
ATOM 965 C C . THR A 1 124 ? -7.861 -0.917 -0.509 1.00 92.69 124 THR A C 1
ATOM 967 O O . THR A 1 124 ? -8.918 -0.428 -0.115 1.00 92.69 124 THR A O 1
ATOM 970 N N . GLU A 1 125 ? -6.968 -1.431 0.341 1.00 92.25 125 GLU A N 1
ATOM 971 C CA . GLU A 1 125 ? -7.199 -1.469 1.787 1.00 92.25 125 GLU A CA 1
ATOM 972 C C . GLU A 1 125 ? -7.286 -0.057 2.395 1.00 92.25 125 GLU A C 1
ATOM 974 O O . GLU A 1 125 ? -8.144 0.188 3.242 1.00 92.25 125 GLU A O 1
ATOM 979 N N . ILE A 1 126 ? -6.429 0.878 1.963 1.00 92.88 126 ILE A N 1
ATOM 980 C CA . ILE A 1 126 ? -6.468 2.293 2.378 1.00 92.88 126 ILE A CA 1
ATOM 981 C C . ILE A 1 126 ? -7.790 2.936 1.945 1.00 92.88 126 ILE A C 1
ATOM 983 O O . ILE A 1 126 ? -8.513 3.457 2.793 1.00 92.88 126 ILE A O 1
ATOM 987 N N . ALA A 1 127 ? -8.136 2.852 0.658 1.00 91.19 127 ALA A N 1
ATOM 988 C CA . ALA A 1 127 ? -9.364 3.429 0.117 1.00 91.19 127 ALA A CA 1
ATOM 989 C C . ALA A 1 127 ? -10.607 2.880 0.829 1.00 91.19 127 ALA A C 1
ATOM 991 O O . ALA A 1 127 ? -11.467 3.645 1.255 1.00 91.19 127 ALA A O 1
ATOM 992 N N . TYR A 1 128 ? -10.671 1.563 1.048 1.00 88.50 128 TYR A N 1
ATOM 993 C CA . TYR A 1 128 ? -11.777 0.942 1.771 1.00 88.50 128 TYR A CA 1
ATOM 994 C C . TYR A 1 128 ? -11.851 1.398 3.233 1.00 88.50 128 TYR A C 1
ATOM 996 O O . TYR A 1 128 ? -12.934 1.713 3.724 1.00 88.50 128 TYR A O 1
ATOM 1004 N N . ALA A 1 129 ? -10.720 1.418 3.948 1.00 86.62 129 ALA A N 1
ATOM 1005 C CA . ALA A 1 129 ? -10.695 1.791 5.359 1.00 86.62 129 ALA A CA 1
ATOM 1006 C C . ALA A 1 129 ? -11.206 3.222 5.564 1.00 86.62 129 ALA A C 1
ATOM 1008 O O . ALA A 1 129 ? -12.105 3.433 6.376 1.00 86.62 129 ALA A O 1
ATOM 1009 N N . PHE A 1 130 ? -10.690 4.174 4.785 1.00 83.81 130 PHE A N 1
ATOM 1010 C CA . PHE A 1 130 ? -11.077 5.578 4.903 1.00 83.81 130 PHE A CA 1
ATOM 1011 C C . PHE A 1 130 ? -12.444 5.872 4.288 1.00 83.81 130 PHE A C 1
ATOM 1013 O O . PHE A 1 130 ? -13.231 6.590 4.895 1.00 83.81 130 PHE A O 1
ATOM 1020 N N . GLY A 1 131 ? -12.781 5.260 3.150 1.00 83.31 131 GLY A N 1
ATOM 1021 C CA . GLY A 1 131 ? -14.109 5.383 2.550 1.00 83.31 131 GLY A CA 1
ATOM 1022 C C . GLY A 1 131 ? -15.207 4.898 3.497 1.00 83.31 131 GLY A C 1
ATOM 1023 O O . GLY A 1 131 ? -16.211 5.579 3.688 1.00 83.31 131 GLY A O 1
ATOM 1024 N N . ARG A 1 132 ? -14.993 3.767 4.180 1.00 80.75 132 ARG A N 1
ATOM 1025 C CA . ARG A 1 132 ? -15.929 3.283 5.203 1.00 80.75 132 ARG A CA 1
ATOM 1026 C C . ARG A 1 132 ? -16.018 4.226 6.403 1.00 80.75 132 ARG A C 1
ATOM 1028 O O . ARG A 1 132 ? -17.117 4.422 6.913 1.00 80.75 132 ARG A O 1
ATOM 1035 N N . ASP A 1 133 ? -14.895 4.782 6.855 1.00 77.69 133 ASP A N 1
ATOM 1036 C CA . ASP A 1 133 ? -14.871 5.715 7.988 1.00 77.69 133 ASP A CA 1
ATOM 1037 C C . ASP A 1 133 ? -15.627 7.024 7.686 1.00 77.69 133 ASP A C 1
ATOM 1039 O O . ASP A 1 133 ? -16.179 7.619 8.609 1.00 77.69 133 ASP A O 1
ATOM 1043 N N . VAL A 1 134 ? -15.697 7.442 6.415 1.00 74.62 134 VAL A N 1
ATOM 1044 C CA . VAL A 1 134 ? -16.521 8.577 5.958 1.00 74.62 134 VAL A CA 1
ATOM 1045 C C . VAL A 1 134 ? -17.996 8.193 5.829 1.00 74.62 134 VAL A C 1
ATOM 1047 O O . VAL A 1 134 ? -18.864 8.911 6.315 1.00 74.62 134 VAL A O 1
ATOM 1050 N N . LEU A 1 135 ? -18.293 7.071 5.166 1.00 74.56 135 LEU A N 1
ATOM 1051 C CA . LEU A 1 135 ? -19.667 6.689 4.812 1.00 74.56 135 LEU A CA 1
ATOM 1052 C C . LEU A 1 135 ? -20.473 6.138 5.987 1.00 74.56 135 LEU A C 1
ATOM 1054 O O . LEU A 1 135 ? -21.699 6.187 5.977 1.00 74.56 135 LEU A O 1
ATOM 1058 N N . THR A 1 136 ? -19.802 5.556 6.979 1.00 69.19 136 THR A N 1
ATOM 1059 C CA . THR A 1 136 ? -20.468 4.966 8.137 1.00 69.19 136 THR A CA 1
ATOM 1060 C C . THR A 1 136 ? -20.161 5.823 9.361 1.00 69.19 136 THR A C 1
ATOM 1062 O O . THR A 1 136 ? -19.007 5.810 9.804 1.00 69.19 136 THR A O 1
ATOM 1065 N N . PRO A 1 137 ? -21.147 6.521 9.957 1.00 58.16 137 PRO A N 1
ATOM 1066 C CA . PRO A 1 137 ? -20.973 7.165 11.254 1.00 58.16 137 PRO A CA 1
ATOM 1067 C C . PRO A 1 137 ? -20.707 6.062 12.281 1.00 58.16 137 PRO A C 1
ATOM 1069 O O . PRO A 1 137 ? -21.608 5.391 12.779 1.00 58.16 137 PRO A O 1
ATOM 1072 N N . THR A 1 138 ? -19.433 5.760 12.508 1.00 55.47 138 THR A N 1
ATOM 1073 C CA . THR A 1 138 ? -19.056 4.634 13.350 1.00 55.47 138 THR A CA 1
ATOM 1074 C C . THR A 1 138 ? -19.098 5.077 14.801 1.00 55.47 138 THR A C 1
ATOM 1076 O O . THR A 1 138 ? -18.278 5.887 15.237 1.00 55.47 138 THR A O 1
ATOM 1079 N N . GLU A 1 139 ? -19.988 4.456 15.583 1.00 53.78 139 GLU A N 1
ATOM 1080 C CA . GLU A 1 139 ? -19.732 4.233 17.007 1.00 53.78 139 GLU A CA 1
ATOM 1081 C C . GLU A 1 139 ? -18.263 3.821 17.155 1.00 53.78 139 GLU A C 1
ATOM 1083 O O . GLU A 1 139 ? -17.766 2.989 16.390 1.00 53.78 139 GLU A O 1
ATOM 1088 N N . ASN A 1 140 ? -17.535 4.453 18.070 1.00 58.56 140 ASN A N 1
ATOM 1089 C CA . ASN A 1 140 ? -16.076 4.456 18.106 1.00 58.56 140 ASN A CA 1
ATOM 1090 C C . ASN A 1 140 ? -15.486 3.073 18.498 1.00 58.56 140 ASN A C 1
ATOM 1092 O O . ASN A 1 140 ? -14.944 2.896 19.584 1.00 58.56 140 ASN A O 1
ATOM 1096 N N . LYS A 1 141 ? -15.581 2.068 17.611 1.00 63.47 141 LYS A N 1
ATOM 1097 C CA . LYS A 1 141 ? -15.255 0.642 17.856 1.00 63.47 141 LYS A CA 1
ATOM 1098 C C . LYS A 1 141 ? -13.782 0.378 18.184 1.00 63.47 141 LYS A C 1
ATOM 1100 O O . LYS A 1 141 ? -13.449 -0.699 18.669 1.00 63.47 141 LYS A O 1
ATOM 1105 N N . SER A 1 142 ? -12.892 1.308 17.850 1.00 60.78 142 SER A N 1
ATOM 1106 C CA . SER A 1 142 ? -11.453 1.241 18.140 1.00 60.78 142 SER A CA 1
ATOM 1107 C C . SER A 1 142 ? -11.028 2.190 19.262 1.00 60.78 142 SER A C 1
ATOM 1109 O O . SER A 1 142 ? -9.865 2.171 19.662 1.00 60.78 142 SER A O 1
ATOM 1111 N N . GLY A 1 143 ? -11.939 3.040 19.753 1.00 70.25 143 GLY A N 1
ATOM 1112 C CA . GLY A 1 143 ? -11.643 4.067 20.750 1.00 70.25 143 GLY A CA 1
ATOM 1113 C C . GLY A 1 143 ? -10.566 5.061 20.313 1.00 70.25 143 GLY A C 1
ATOM 1114 O O . GLY A 1 143 ? -9.998 5.740 21.160 1.00 70.25 143 GLY A O 1
ATOM 1115 N N . LEU A 1 144 ? -10.201 5.122 19.028 1.00 75.25 144 LEU A N 1
ATOM 1116 C CA . LEU A 1 144 ? -9.224 6.081 18.513 1.00 75.25 144 LEU A CA 1
ATOM 1117 C C . LEU A 1 144 ? -9.843 7.480 18.500 1.00 75.25 144 LEU A C 1
ATOM 1119 O O . LEU A 1 144 ? -10.924 7.674 17.935 1.00 75.25 144 LEU A O 1
ATOM 1123 N N . ASP A 1 145 ? -9.142 8.436 19.106 1.00 78.44 145 ASP A N 1
ATOM 1124 C CA . ASP A 1 145 ? -9.518 9.845 19.045 1.00 78.44 145 ASP A CA 1
ATOM 1125 C C . ASP A 1 145 ? -9.264 10.434 17.644 1.00 78.44 145 ASP A C 1
ATOM 1127 O O . ASP A 1 145 ? -8.642 9.815 16.771 1.00 78.44 145 ASP A O 1
ATOM 1131 N N . LYS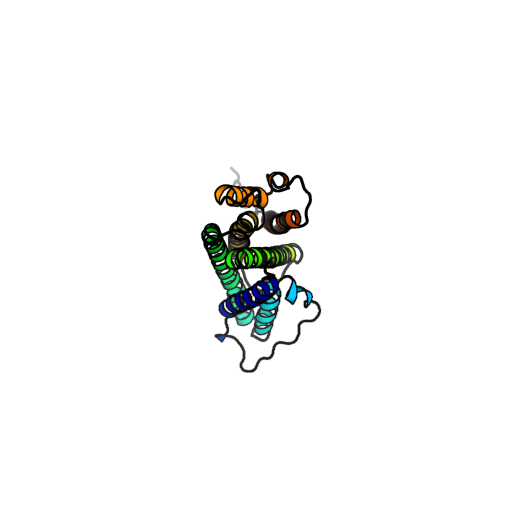 A 1 146 ? -9.774 11.648 17.421 1.00 76.44 146 LYS A N 1
ATOM 1132 C CA . LYS A 1 146 ? -9.687 12.357 16.140 1.00 76.44 146 LYS A CA 1
ATOM 1133 C C . LYS A 1 146 ? -8.240 12.608 15.697 1.00 76.44 146 LYS A C 1
ATOM 1135 O O . LYS A 1 146 ? -7.934 12.457 14.515 1.00 76.44 146 LYS A O 1
ATOM 1140 N N . HIS A 1 147 ? -7.345 12.948 16.624 1.00 79.25 147 HIS A N 1
ATOM 1141 C CA . HIS A 1 147 ? -5.943 13.238 16.319 1.00 79.25 147 HIS A CA 1
ATOM 1142 C C . HIS A 1 147 ? -5.168 11.967 15.965 1.00 79.25 147 HIS A C 1
ATOM 1144 O O . HIS A 1 147 ? -4.404 11.955 15.003 1.00 79.25 147 HIS A O 1
ATOM 1150 N N . ALA A 1 148 ? -5.414 10.869 16.677 1.00 82.50 148 ALA A N 1
ATOM 1151 C CA . ALA A 1 148 ? -4.838 9.565 16.396 1.00 82.50 148 ALA A CA 1
ATOM 1152 C C . ALA A 1 148 ? -5.296 9.042 15.026 1.00 82.50 148 ALA A C 1
ATOM 1154 O O . ALA A 1 148 ? -4.476 8.539 14.258 1.00 82.50 148 ALA A O 1
ATOM 1155 N N . ARG A 1 149 ? -6.579 9.217 14.676 1.00 82.25 149 ARG A N 1
ATOM 1156 C CA . ARG A 1 149 ? -7.101 8.898 13.334 1.00 82.25 149 ARG A CA 1
ATOM 1157 C C . ARG A 1 149 ? -6.434 9.740 12.244 1.00 82.25 149 ARG A C 1
ATOM 1159 O O . ARG A 1 149 ? -6.013 9.183 11.233 1.00 82.25 149 ARG A O 1
ATOM 1166 N N . LEU A 1 150 ? -6.266 11.045 12.470 1.00 83.12 150 LEU A N 1
ATOM 1167 C CA . LEU A 1 150 ? -5.542 11.925 11.547 1.00 83.12 150 LEU A CA 1
ATOM 1168 C C . LEU A 1 150 ? -4.075 11.496 11.383 1.00 83.12 150 LEU A C 1
ATOM 1170 O O . LEU A 1 150 ? -3.566 11.457 10.267 1.00 83.12 150 LEU A O 1
ATOM 1174 N N . GLY A 1 151 ? -3.411 11.100 12.471 1.00 86.69 151 GLY A N 1
ATOM 1175 C CA . GLY A 1 151 ? -2.051 10.562 12.428 1.00 86.69 151 GLY A CA 1
ATOM 1176 C C . GLY A 1 151 ? -1.939 9.283 11.589 1.00 86.69 151 GLY A C 1
ATOM 1177 O O . GLY A 1 151 ? -0.987 9.130 10.824 1.00 86.69 151 GLY A O 1
ATOM 1178 N N . LEU A 1 152 ? -2.923 8.380 11.677 1.00 89.56 152 LEU A N 1
ATOM 1179 C CA . LEU A 1 152 ? -2.994 7.178 10.833 1.00 89.56 152 LEU A CA 1
ATOM 1180 C C . LEU A 1 152 ? -3.236 7.523 9.356 1.00 89.56 152 LEU A C 1
ATOM 1182 O O . LEU A 1 152 ? -2.629 6.907 8.475 1.00 89.56 152 LEU A O 1
ATOM 1186 N N . ALA A 1 153 ? -4.090 8.512 9.082 1.00 88.44 153 ALA A N 1
ATOM 1187 C CA . ALA A 1 153 ? -4.340 9.011 7.732 1.00 88.44 153 ALA A CA 1
ATOM 1188 C C . ALA A 1 153 ? -3.075 9.619 7.115 1.00 88.44 153 ALA A C 1
ATOM 1190 O O . ALA A 1 153 ? -2.703 9.240 6.009 1.00 88.44 153 ALA A O 1
ATOM 1191 N N . LEU A 1 154 ? -2.352 10.465 7.856 1.00 89.50 154 LEU A N 1
ATOM 1192 C CA . LEU A 1 154 ? -1.103 11.074 7.393 1.00 89.50 154 LEU A CA 1
ATOM 1193 C C . LEU A 1 154 ? -0.029 10.023 7.089 1.00 89.50 154 LEU A C 1
ATOM 1195 O O . LEU A 1 154 ? 0.621 10.084 6.050 1.00 89.50 154 LEU A O 1
ATOM 1199 N N . ARG A 1 155 ? 0.128 9.013 7.953 1.00 93.69 155 ARG A N 1
ATOM 1200 C CA . ARG A 1 155 ? 1.054 7.899 7.692 1.00 93.69 155 ARG A CA 1
ATOM 1201 C C . ARG A 1 155 ? 0.665 7.114 6.445 1.00 93.69 155 ARG A C 1
ATOM 1203 O O . ARG A 1 155 ? 1.538 6.791 5.650 1.00 93.69 155 ARG A O 1
ATOM 1210 N N . SER A 1 156 ? -0.629 6.846 6.262 1.00 93.50 156 SER A N 1
ATOM 1211 C CA . SER A 1 156 ? -1.137 6.170 5.060 1.00 93.50 156 SER A CA 1
ATOM 1212 C C . SER A 1 156 ? -0.923 7.021 3.805 1.00 93.50 156 SER A C 1
ATOM 1214 O O . SER A 1 156 ? -0.597 6.485 2.755 1.00 93.50 156 SER A O 1
ATOM 1216 N N . TYR A 1 157 ? -1.042 8.347 3.909 1.00 92.00 157 TYR A N 1
ATOM 1217 C CA . TYR A 1 157 ? -0.747 9.272 2.816 1.00 92.00 157 TYR A CA 1
ATOM 1218 C C . TYR A 1 157 ? 0.734 9.231 2.420 1.00 92.00 157 TYR A C 1
ATOM 1220 O O . TYR A 1 157 ? 1.052 9.058 1.246 1.00 92.00 157 TYR A O 1
ATOM 1228 N N . CYS A 1 158 ? 1.646 9.286 3.397 1.00 94.50 158 CYS A N 1
ATOM 1229 C CA . CYS A 1 158 ? 3.074 9.096 3.142 1.00 94.50 158 CYS A CA 1
ATOM 1230 C C . CYS A 1 158 ? 3.374 7.714 2.542 1.00 94.50 158 CYS A C 1
ATOM 1232 O O . CYS A 1 158 ? 4.193 7.592 1.632 1.00 94.50 158 CYS A O 1
ATOM 1234 N N . GLU A 1 159 ? 2.691 6.672 3.024 1.00 95.94 159 GLU A N 1
ATOM 1235 C CA . GLU A 1 159 ? 2.824 5.316 2.499 1.00 95.94 159 GLU A CA 1
ATOM 1236 C C . GLU A 1 159 ? 2.445 5.233 1.014 1.00 95.94 159 GLU A C 1
ATOM 1238 O O . GLU A 1 159 ? 3.154 4.579 0.253 1.00 95.94 159 GLU A O 1
ATOM 1243 N N . LEU A 1 160 ? 1.380 5.917 0.576 1.00 95.50 160 LEU A N 1
ATOM 1244 C CA . LEU A 1 160 ? 0.960 5.919 -0.831 1.00 95.50 160 LEU A CA 1
ATOM 1245 C C . LEU A 1 160 ? 2.065 6.413 -1.767 1.00 95.50 160 LEU A C 1
ATOM 1247 O O . LEU A 1 160 ? 2.249 5.831 -2.837 1.00 95.50 160 LEU A O 1
ATOM 1251 N N . PHE A 1 161 ? 2.840 7.421 -1.356 1.00 95.06 161 PHE A N 1
ATOM 1252 C CA . PHE A 1 161 ? 3.978 7.876 -2.152 1.00 95.06 161 PHE A CA 1
ATOM 1253 C C . PHE A 1 161 ? 5.051 6.794 -2.280 1.00 95.06 161 PHE A C 1
ATOM 1255 O O . PHE A 1 161 ? 5.549 6.533 -3.378 1.00 95.06 161 PHE A O 1
ATOM 1262 N N . LEU A 1 162 ? 5.379 6.131 -1.170 1.00 96.50 162 LEU A N 1
ATOM 1263 C CA . LEU A 1 162 ? 6.376 5.061 -1.140 1.00 96.50 162 LEU A CA 1
ATOM 1264 C C . LEU A 1 162 ? 5.931 3.824 -1.923 1.00 96.50 162 LEU A C 1
ATOM 1266 O O . LEU A 1 162 ? 6.760 3.187 -2.563 1.00 96.50 162 LEU A O 1
ATOM 1270 N N . LEU A 1 163 ? 4.636 3.504 -1.914 1.00 96.19 163 LEU A N 1
ATOM 1271 C CA . LEU A 1 163 ? 4.057 2.400 -2.682 1.00 96.19 163 LEU A CA 1
ATOM 1272 C C . LEU A 1 163 ? 4.093 2.656 -4.191 1.00 96.19 163 LEU A C 1
ATOM 1274 O O . LEU A 1 163 ? 4.309 1.724 -4.961 1.00 96.19 163 LEU A O 1
ATOM 1278 N N . ALA A 1 164 ? 3.867 3.899 -4.619 1.00 94.94 164 ALA A N 1
ATOM 1279 C CA . ALA A 1 164 ? 3.779 4.241 -6.035 1.00 94.94 164 ALA A CA 1
ATOM 1280 C C . ALA A 1 164 ? 5.153 4.326 -6.723 1.00 94.94 164 ALA A C 1
ATOM 1282 O O . ALA A 1 164 ? 5.279 3.943 -7.885 1.00 94.94 164 ALA A O 1
ATOM 1283 N N . ILE A 1 165 ? 6.198 4.764 -6.004 1.00 95.50 165 ILE A N 1
ATOM 1284 C CA . ILE A 1 165 ? 7.578 4.855 -6.523 1.00 95.50 165 ILE A CA 1
ATOM 1285 C C . ILE A 1 165 ? 8.040 3.563 -7.220 1.00 95.50 165 ILE A C 1
ATOM 1287 O O . ILE A 1 165 ? 8.402 3.640 -8.393 1.00 95.50 165 ILE A O 1
ATOM 1291 N N . PRO A 1 166 ? 8.042 2.381 -6.573 1.00 95.50 166 PRO A N 1
ATOM 1292 C CA . PRO A 1 166 ? 8.553 1.161 -7.191 1.00 95.50 166 PRO A CA 1
ATOM 1293 C C . PRO A 1 166 ? 7.714 0.711 -8.393 1.00 95.50 166 PRO A C 1
ATOM 1295 O O . PRO A 1 166 ? 8.263 0.186 -9.361 1.00 95.50 166 PRO A O 1
ATOM 1298 N N . VAL A 1 167 ? 6.404 0.975 -8.386 1.00 94.88 167 VAL A N 1
ATOM 1299 C CA . VAL A 1 167 ? 5.528 0.699 -9.532 1.00 94.88 167 VAL A CA 1
ATOM 1300 C C . VAL A 1 167 ? 5.921 1.571 -10.722 1.00 94.88 167 VAL A C 1
ATOM 1302 O O . VAL A 1 167 ? 6.188 1.041 -11.802 1.00 94.88 167 VAL A O 1
ATOM 1305 N N . TYR A 1 168 ? 6.030 2.888 -10.536 1.00 93.06 168 TYR A N 1
ATOM 1306 C CA . TYR A 1 168 ? 6.439 3.803 -11.607 1.00 93.06 168 TYR A CA 1
ATOM 1307 C C . TYR A 1 168 ? 7.860 3.533 -12.092 1.00 93.06 168 TYR A C 1
ATOM 1309 O O . TYR A 1 168 ? 8.118 3.595 -13.291 1.00 93.06 168 TYR A O 1
ATOM 1317 N N . LEU A 1 169 ? 8.758 3.151 -11.189 1.00 93.12 169 LEU A N 1
ATOM 1318 C CA . LEU A 1 169 ? 10.145 2.861 -11.516 1.00 93.12 169 LEU A CA 1
ATOM 1319 C C . LEU A 1 169 ? 10.309 1.578 -12.343 1.00 93.12 169 LEU A C 1
ATOM 1321 O O . LEU A 1 169 ? 11.029 1.571 -13.340 1.00 93.12 169 LEU A O 1
ATOM 1325 N N . LEU A 1 170 ? 9.659 0.484 -11.934 1.00 92.12 170 LEU A N 1
ATOM 1326 C CA . LEU A 1 170 ? 9.927 -0.847 -12.491 1.00 92.12 170 LEU A CA 1
ATOM 1327 C C . LEU A 1 170 ? 8.923 -1.269 -13.573 1.00 92.12 170 LEU A C 1
ATOM 1329 O O . LEU A 1 170 ? 9.289 -1.968 -14.526 1.00 92.12 170 LEU A O 1
ATOM 1333 N N . CYS A 1 171 ? 7.661 -0.843 -13.458 1.00 89.56 171 CYS A N 1
ATOM 1334 C CA . CYS A 1 171 ? 6.582 -1.281 -14.350 1.00 89.56 171 CYS A CA 1
ATOM 1335 C C . CYS A 1 171 ? 6.437 -0.383 -15.589 1.00 89.56 171 CYS A C 1
ATOM 1337 O O . CYS A 1 171 ? 5.974 -0.848 -16.640 1.00 89.56 171 CYS A O 1
ATOM 1339 N N . PHE A 1 172 ? 6.883 0.876 -15.509 1.00 87.44 172 PHE A N 1
ATOM 1340 C CA . PHE A 1 172 ? 6.756 1.857 -16.586 1.00 87.44 172 PHE A CA 1
ATOM 1341 C C . PHE A 1 172 ? 8.118 2.200 -17.211 1.00 87.44 172 PHE A C 1
ATOM 1343 O O . PHE A 1 172 ? 8.907 2.930 -16.618 1.00 87.44 172 PHE A O 1
ATOM 1350 N N . PRO A 1 173 ? 8.398 1.746 -18.452 1.00 82.06 173 PRO A N 1
ATOM 1351 C CA . PRO A 1 173 ? 9.638 2.083 -19.158 1.00 82.06 173 PRO A CA 1
ATOM 1352 C C . PRO A 1 173 ? 9.952 3.589 -19.203 1.00 82.06 173 PRO A C 1
ATOM 1354 O O . PRO A 1 173 ? 11.101 3.975 -19.022 1.00 82.06 173 PRO A O 1
ATOM 1357 N N . LYS A 1 174 ? 8.932 4.434 -19.417 1.00 80.88 174 LYS A N 1
ATOM 1358 C CA . LYS A 1 174 ? 9.063 5.895 -19.571 1.00 80.88 174 LYS A CA 1
ATOM 1359 C C . LYS A 1 174 ? 9.583 6.595 -18.305 1.00 80.88 174 LYS A C 1
ATOM 1361 O O . LYS A 1 174 ? 10.218 7.647 -18.400 1.00 80.88 174 LYS A O 1
ATOM 1366 N N . TYR A 1 175 ? 9.347 5.999 -17.135 1.00 81.38 175 TYR A N 1
ATOM 1367 C CA . TYR A 1 175 ? 9.674 6.562 -15.822 1.00 81.38 175 TYR A CA 1
ATOM 1368 C C . TYR A 1 175 ? 10.757 5.759 -15.086 1.00 81.38 175 TYR A C 1
ATOM 1370 O O . TYR A 1 175 ? 10.894 5.886 -13.874 1.00 81.38 175 TYR A O 1
ATOM 1378 N N . ALA A 1 176 ? 11.567 4.981 -15.812 1.00 81.69 176 ALA A N 1
ATOM 1379 C CA . ALA A 1 176 ? 12.603 4.102 -15.262 1.00 81.69 176 ALA A CA 1
ATOM 1380 C C . ALA A 1 176 ? 13.820 4.828 -14.642 1.00 81.69 176 ALA A C 1
ATOM 1382 O O . ALA A 1 176 ? 14.907 4.263 -14.580 1.00 81.69 176 ALA A O 1
ATOM 1383 N N . THR A 1 177 ? 13.672 6.078 -14.192 1.00 89.56 177 THR A N 1
ATOM 1384 C CA . THR A 1 177 ? 14.680 6.777 -13.386 1.00 89.56 177 THR A CA 1
ATOM 1385 C C . THR A 1 177 ? 14.099 7.131 -12.014 1.00 89.56 177 THR A C 1
ATOM 1387 O O . THR A 1 177 ? 12.930 7.522 -11.938 1.00 89.56 177 THR A O 1
ATOM 1390 N N . PRO A 1 178 ? 14.889 7.054 -10.922 1.00 91.75 178 PRO A N 1
ATOM 1391 C CA . PRO A 1 178 ? 14.384 7.288 -9.568 1.00 91.75 178 PRO A CA 1
ATOM 1392 C C . PRO A 1 178 ? 13.710 8.648 -9.406 1.00 91.75 178 PRO A C 1
ATOM 1394 O O . PRO A 1 178 ? 12.624 8.738 -8.840 1.00 91.75 178 PRO A O 1
ATOM 1397 N N . LEU A 1 179 ? 14.330 9.700 -9.955 1.00 92.44 179 LEU A N 1
ATOM 1398 C CA . LEU A 1 179 ? 13.804 11.058 -9.866 1.00 92.44 179 LEU A CA 1
ATOM 1399 C C . LEU A 1 179 ? 12.448 11.179 -10.570 1.00 92.44 179 LEU A C 1
ATOM 1401 O O . LEU A 1 179 ? 11.522 11.730 -9.991 1.00 92.44 179 LEU A O 1
ATOM 1405 N N . LYS A 1 180 ? 12.293 10.605 -11.772 1.00 91.12 180 LYS A N 1
ATOM 1406 C CA . LYS A 1 180 ? 11.013 10.641 -12.498 1.00 91.12 180 LYS A CA 1
ATOM 1407 C C . LYS A 1 180 ? 9.924 9.861 -11.765 1.00 91.12 180 LYS A C 1
ATOM 1409 O O . LYS A 1 180 ? 8.809 10.359 -11.659 1.00 91.12 180 LYS A O 1
ATOM 1414 N N . ALA A 1 181 ? 10.239 8.675 -11.245 1.00 91.69 181 ALA A N 1
ATOM 1415 C CA . ALA A 1 181 ? 9.293 7.868 -10.476 1.00 91.69 181 ALA A CA 1
ATOM 1416 C C . ALA A 1 181 ? 8.856 8.566 -9.176 1.00 91.69 181 ALA A C 1
ATOM 1418 O O . ALA A 1 181 ? 7.671 8.563 -8.842 1.00 91.69 181 ALA A O 1
ATOM 1419 N N . LEU A 1 182 ? 9.792 9.213 -8.473 1.00 92.94 182 LEU A N 1
ATOM 1420 C CA . LEU A 1 182 ? 9.509 10.020 -7.286 1.00 92.94 182 LEU A CA 1
ATOM 1421 C C . LEU A 1 182 ? 8.632 11.228 -7.621 1.00 92.94 182 LEU A C 1
ATOM 1423 O O . LEU A 1 182 ? 7.594 11.419 -6.991 1.00 92.94 182 LEU A O 1
ATOM 1427 N N . THR A 1 183 ? 9.013 12.017 -8.628 1.00 90.94 183 THR A N 1
ATOM 1428 C CA . THR A 1 183 ? 8.226 13.171 -9.077 1.00 90.94 183 THR A CA 1
ATOM 1429 C C . THR A 1 183 ? 6.821 12.741 -9.471 1.00 90.94 183 THR A C 1
ATOM 1431 O O . THR A 1 183 ? 5.856 13.351 -9.024 1.00 90.94 183 THR A O 1
ATOM 1434 N N . LEU A 1 184 ? 6.680 11.655 -10.236 1.00 90.62 184 LEU A N 1
ATOM 1435 C CA . LEU A 1 184 ? 5.371 11.163 -10.646 1.00 90.62 184 LEU A CA 1
ATOM 1436 C C . LEU A 1 184 ? 4.533 10.684 -9.453 1.00 90.62 184 LEU A C 1
ATOM 1438 O O . LEU A 1 184 ? 3.348 10.998 -9.381 1.00 90.62 184 LEU A O 1
ATOM 1442 N N . SER A 1 185 ? 5.148 9.989 -8.492 1.00 92.56 185 SER A N 1
ATOM 1443 C CA . SER A 1 185 ? 4.504 9.602 -7.232 1.00 92.56 185 SER A CA 1
ATOM 1444 C C . SER A 1 185 ? 3.919 10.801 -6.493 1.00 92.56 185 SER A C 1
ATOM 1446 O O . SER A 1 185 ? 2.754 10.762 -6.091 1.00 92.56 185 SER A O 1
ATOM 1448 N N . LEU A 1 186 ? 4.679 11.891 -6.391 1.00 90.88 186 LEU A N 1
ATOM 1449 C CA . LEU A 1 186 ? 4.211 13.132 -5.781 1.00 90.88 186 LEU A CA 1
ATOM 1450 C C . LEU A 1 186 ? 3.089 13.776 -6.607 1.00 90.88 186 LEU A C 1
ATOM 1452 O O . LEU A 1 186 ? 2.035 14.073 -6.058 1.00 90.88 186 LEU A O 1
ATOM 1456 N N . CYS A 1 187 ? 3.278 13.934 -7.919 1.00 89.19 187 CYS A N 1
ATOM 1457 C CA . CYS A 1 187 ? 2.326 14.571 -8.834 1.00 89.19 187 CYS A CA 1
ATOM 1458 C C . CYS A 1 187 ? 0.959 13.874 -8.899 1.00 89.19 187 CYS A C 1
ATOM 1460 O O . CYS A 1 187 ? -0.077 14.539 -8.903 1.00 89.19 187 CYS A O 1
ATOM 1462 N N . VAL A 1 188 ? 0.946 12.540 -8.968 1.00 87.12 188 VAL A N 1
ATOM 1463 C CA . VAL A 1 188 ? -0.295 11.752 -8.971 1.00 87.12 188 VAL A CA 1
ATOM 1464 C C . VAL A 1 188 ? -0.914 11.748 -7.576 1.00 87.12 188 VAL A C 1
ATOM 1466 O O . VAL A 1 188 ? -2.127 11.901 -7.436 1.00 87.12 188 VAL A O 1
ATOM 1469 N N . GLY A 1 189 ? -0.095 11.611 -6.529 1.00 83.12 189 GLY A N 1
ATOM 1470 C CA . GLY A 1 189 ? -0.586 11.538 -5.156 1.00 83.12 189 GLY A CA 1
ATOM 1471 C C . GLY A 1 189 ? -1.189 12.845 -4.634 1.00 83.12 189 GLY A C 1
ATOM 1472 O O . GLY A 1 189 ? -2.110 12.800 -3.824 1.00 83.12 189 GLY A O 1
ATOM 1473 N N . THR A 1 190 ? -0.745 13.999 -5.132 1.00 81.75 190 THR A N 1
ATOM 1474 C CA . THR A 1 190 ? -1.325 15.309 -4.790 1.00 81.75 190 THR A CA 1
ATOM 1475 C C . THR A 1 190 ? -2.520 15.700 -5.660 1.00 81.75 190 THR A C 1
ATOM 1477 O O . THR A 1 190 ? -3.081 16.771 -5.451 1.00 81.75 190 THR A O 1
ATOM 1480 N N . LEU A 1 191 ? -2.932 14.850 -6.612 1.00 72.50 191 LEU A N 1
ATOM 1481 C CA . LEU A 1 191 ? -4.064 15.065 -7.529 1.00 72.50 191 LEU A CA 1
ATOM 1482 C C . LEU A 1 191 ? -3.921 16.261 -8.485 1.00 72.50 191 LEU A C 1
ATOM 1484 O O . LEU A 1 191 ? -4.868 16.586 -9.195 1.00 72.50 191 LEU A O 1
ATOM 1488 N N . THR A 1 192 ? -2.754 16.903 -8.557 1.00 67.25 192 THR A N 1
ATOM 1489 C CA . THR A 1 192 ? -2.578 18.109 -9.379 1.00 67.25 192 THR A CA 1
ATOM 1490 C C . THR A 1 192 ? -2.131 17.813 -10.806 1.00 67.25 192 THR A C 1
ATOM 1492 O O . THR A 1 192 ? -2.281 18.673 -11.663 1.00 67.25 192 THR A O 1
ATOM 1495 N N . ASN A 1 193 ? -1.599 16.615 -11.090 1.00 72.38 193 ASN A N 1
ATOM 1496 C CA . ASN A 1 193 ? -0.931 16.331 -12.368 1.00 72.38 193 ASN A CA 1
ATOM 1497 C C . ASN A 1 193 ? -1.085 14.872 -12.848 1.00 72.38 193 ASN A C 1
ATOM 1499 O O . ASN A 1 193 ? -0.140 14.275 -13.366 1.00 72.38 193 ASN A O 1
ATOM 1503 N N . VAL A 1 194 ? -2.278 14.279 -12.710 1.00 75.06 194 VAL A N 1
ATOM 1504 C CA . VAL A 1 194 ? -2.535 12.881 -13.132 1.00 75.06 194 VAL A CA 1
ATOM 1505 C C . VAL A 1 194 ? -2.293 12.677 -14.637 1.00 75.06 194 VAL A C 1
ATOM 1507 O O . VAL A 1 194 ? -1.768 11.640 -15.039 1.00 75.06 194 VAL A O 1
ATOM 1510 N N . GLY A 1 195 ? -2.584 13.691 -15.461 1.00 71.31 195 GLY A N 1
ATOM 1511 C CA . GLY A 1 195 ? -2.353 13.655 -16.910 1.00 71.31 195 GLY A CA 1
ATOM 1512 C C . GLY A 1 195 ? -0.886 13.452 -17.308 1.00 71.31 195 GLY A C 1
ATOM 1513 O O . GLY A 1 195 ? -0.619 12.804 -18.312 1.00 71.31 195 GLY A O 1
ATOM 1514 N N . TYR A 1 196 ? 0.072 13.903 -16.487 1.00 73.19 196 TYR A N 1
ATOM 1515 C CA . TYR A 1 196 ? 1.505 13.692 -16.740 1.00 73.19 196 TYR A CA 1
ATOM 1516 C C . TYR A 1 196 ? 1.921 12.215 -16.619 1.00 73.19 196 TYR A C 1
ATOM 1518 O O . TYR A 1 196 ? 2.932 11.791 -17.188 1.00 73.19 196 TYR A O 1
ATOM 1526 N N . GLY A 1 197 ? 1.147 11.428 -15.867 1.00 66.81 197 GLY A N 1
ATOM 1527 C CA . GLY A 1 197 ? 1.362 9.995 -15.696 1.00 66.81 197 GLY A CA 1
ATOM 1528 C C . GLY A 1 197 ? 0.807 9.145 -16.830 1.00 66.81 197 GLY A C 1
ATOM 1529 O O . GLY A 1 197 ? 1.255 8.012 -16.995 1.00 66.81 197 GLY A O 1
ATOM 1530 N N . LEU A 1 198 ? -0.153 9.657 -17.606 1.00 75.44 198 LEU A N 1
ATOM 1531 C CA . LEU A 1 198 ? -0.811 8.875 -18.646 1.00 75.44 198 LEU A CA 1
ATOM 1532 C C . LEU A 1 198 ? 0.113 8.765 -19.872 1.00 75.44 198 LEU A C 1
ATOM 1534 O O . LEU A 1 198 ? 0.499 9.783 -20.451 1.00 75.44 198 LEU A O 1
ATOM 1538 N N . PRO A 1 199 ? 0.516 7.547 -20.273 1.00 68.56 199 PRO A N 1
ATOM 1539 C CA . PRO A 1 199 ? 1.205 7.355 -21.540 1.00 68.56 199 PRO A CA 1
ATOM 1540 C C . PRO A 1 199 ? 0.241 7.587 -22.713 1.00 68.56 199 PRO A C 1
ATOM 1542 O O . PRO A 1 199 ? -0.970 7.421 -22.571 1.00 68.56 199 PRO A O 1
ATOM 1545 N N . GLU A 1 200 ? 0.803 7.945 -23.869 1.00 69.06 200 GLU A N 1
ATOM 1546 C CA . GLU A 1 200 ? 0.056 8.148 -25.122 1.00 69.06 200 GLU A CA 1
ATOM 1547 C C . GLU A 1 200 ? -0.612 6.847 -25.594 1.00 69.06 200 GLU A C 1
ATOM 1549 O O . GLU A 1 200 ? -1.732 6.867 -26.096 1.00 69.06 200 GLU A O 1
ATOM 1554 N N . ASP A 1 201 ? 0.017 5.703 -25.311 1.00 68.00 201 ASP A N 1
ATOM 1555 C CA . ASP A 1 201 ? -0.581 4.386 -25.500 1.00 68.00 201 ASP A CA 1
ATOM 1556 C C . ASP A 1 201 ? -1.391 3.987 -24.258 1.00 68.00 201 ASP A C 1
ATOM 1558 O O . ASP A 1 201 ? -0.836 3.690 -23.194 1.00 68.00 201 ASP A O 1
ATOM 1562 N N . HIS A 1 202 ? -2.719 3.921 -24.383 1.00 66.94 202 HIS A N 1
ATOM 1563 C CA . HIS A 1 202 ? -3.654 3.529 -23.316 1.00 66.94 202 HIS A CA 1
ATOM 1564 C C . HIS A 1 202 ? -3.614 2.024 -22.958 1.00 66.94 202 HIS A C 1
ATOM 1566 O O . HIS A 1 202 ? -4.643 1.369 -22.805 1.00 66.94 202 HIS A O 1
ATOM 1572 N N . GLY A 1 203 ? -2.422 1.447 -22.810 1.00 74.12 203 GLY A N 1
ATOM 1573 C CA . GLY A 1 203 ? -2.246 0.051 -22.421 1.00 74.12 203 GLY A CA 1
ATOM 1574 C C . GLY A 1 203 ? -2.689 -0.236 -20.981 1.00 74.12 203 GLY A C 1
ATOM 1575 O O . GLY A 1 203 ? -2.758 0.649 -20.132 1.00 74.12 203 GLY A O 1
ATOM 1576 N N . PHE A 1 204 ? -2.907 -1.517 -20.667 1.00 76.75 204 PHE A N 1
ATOM 1577 C CA . PHE A 1 204 ? -3.369 -1.979 -19.347 1.00 76.75 204 PHE A CA 1
ATOM 1578 C C . PHE A 1 204 ? -2.518 -1.470 -18.167 1.00 76.75 204 PHE A C 1
ATOM 1580 O O . PHE A 1 204 ? -3.035 -1.234 -17.079 1.00 76.75 204 PHE A O 1
ATOM 1587 N N . ARG A 1 205 ? -1.213 -1.235 -18.372 1.00 78.50 205 ARG A N 1
ATOM 1588 C CA . ARG A 1 205 ? -0.318 -0.693 -17.334 1.00 78.50 205 ARG A CA 1
ATOM 1589 C C . ARG A 1 205 ? -0.727 0.699 -16.866 1.00 78.50 205 ARG A C 1
ATOM 1591 O O . ARG A 1 205 ? -0.539 0.998 -15.695 1.00 78.50 205 ARG A O 1
ATOM 1598 N N . SER A 1 206 ? -1.333 1.513 -17.727 1.00 81.31 206 SER A N 1
ATOM 1599 C CA . SER A 1 206 ? -1.831 2.850 -17.381 1.00 81.31 206 SER A CA 1
ATOM 1600 C C . SER A 1 206 ? -2.890 2.809 -16.279 1.00 81.31 206 SER A C 1
ATOM 1602 O O . SER A 1 206 ? -3.023 3.764 -15.517 1.00 81.31 206 SER A O 1
ATOM 1604 N N . LEU A 1 207 ? -3.587 1.675 -16.124 1.00 85.44 207 LEU A N 1
ATOM 1605 C CA . LEU A 1 207 ? -4.546 1.482 -15.041 1.00 85.44 207 LEU A CA 1
ATOM 1606 C C . LEU A 1 207 ? -3.887 1.486 -13.655 1.00 85.44 207 LEU A C 1
ATOM 1608 O O . LEU A 1 207 ? -4.560 1.795 -12.679 1.00 85.44 207 LEU A O 1
ATOM 1612 N N . LEU A 1 208 ? -2.579 1.211 -13.555 1.00 87.88 208 LEU A N 1
ATOM 1613 C CA . LEU A 1 208 ? -1.835 1.215 -12.290 1.00 87.88 208 LEU A CA 1
ATOM 1614 C C . LEU A 1 208 ? -1.653 2.613 -11.683 1.00 87.88 208 LEU A C 1
ATOM 1616 O O . LEU A 1 208 ? -1.143 2.708 -10.579 1.00 87.88 208 LEU A O 1
ATOM 1620 N N . ILE A 1 209 ? -2.056 3.690 -12.358 1.00 88.06 209 ILE A N 1
ATOM 1621 C CA . ILE A 1 209 ? -1.995 5.058 -11.810 1.00 88.06 209 ILE A CA 1
ATOM 1622 C C . ILE A 1 209 ? -3.217 5.343 -10.923 1.00 88.06 209 ILE A C 1
ATOM 1624 O O . ILE A 1 209 ? -3.122 6.010 -9.890 1.00 88.06 209 ILE A O 1
ATOM 1628 N N . PHE A 1 210 ? -4.383 4.815 -11.304 1.00 89.31 210 PHE A N 1
ATOM 1629 C CA . PHE A 1 210 ? -5.657 5.137 -10.662 1.00 89.31 210 PHE A CA 1
ATOM 1630 C C . PHE A 1 210 ? -5.814 4.632 -9.221 1.00 89.31 210 PHE A C 1
ATOM 1632 O O . PHE A 1 210 ? -6.464 5.334 -8.447 1.00 89.31 210 PHE A O 1
ATOM 1639 N N . PRO A 1 211 ? -5.240 3.490 -8.790 1.00 91.69 211 PRO A N 1
ATOM 1640 C CA . PRO A 1 211 ? -5.365 3.066 -7.401 1.00 91.69 211 PRO A CA 1
ATOM 1641 C C . PRO A 1 211 ? -4.801 4.093 -6.408 1.00 91.69 211 PRO A C 1
ATOM 1643 O O . PRO A 1 211 ? -5.417 4.321 -5.367 1.00 91.69 211 PRO A O 1
ATOM 1646 N N . GLN A 1 212 ? -3.693 4.770 -6.739 1.00 92.62 212 GLN A N 1
ATOM 1647 C CA . GLN A 1 212 ? -3.174 5.882 -5.932 1.00 92.62 212 GLN A CA 1
ATOM 1648 C C . GLN A 1 212 ? -4.156 7.052 -5.922 1.00 92.62 212 GLN A C 1
ATOM 1650 O O . GLN A 1 212 ? -4.455 7.544 -4.842 1.00 92.62 212 GLN A O 1
ATOM 1655 N N . VAL A 1 213 ? -4.695 7.450 -7.079 1.00 90.12 213 VAL A N 1
ATOM 1656 C CA . VAL A 1 213 ? -5.686 8.540 -7.190 1.00 90.12 213 VAL A CA 1
ATOM 1657 C C . VAL A 1 213 ? -6.919 8.267 -6.322 1.00 90.12 213 VAL A C 1
ATOM 1659 O O . VAL A 1 213 ? -7.347 9.124 -5.557 1.00 90.12 213 VAL A O 1
ATOM 1662 N N . ILE A 1 214 ? -7.477 7.056 -6.387 1.00 89.25 214 ILE A N 1
ATOM 1663 C CA . ILE A 1 214 ? -8.655 6.666 -5.599 1.00 89.25 214 ILE A CA 1
ATOM 1664 C C . ILE A 1 214 ? -8.337 6.687 -4.097 1.00 89.25 214 ILE A C 1
ATOM 1666 O O . ILE A 1 214 ? -9.134 7.179 -3.291 1.00 89.25 214 ILE A O 1
ATOM 1670 N N . ALA A 1 215 ? -7.168 6.175 -3.701 1.00 89.81 215 ALA A N 1
ATOM 1671 C CA . ALA A 1 215 ? -6.757 6.153 -2.302 1.00 89.81 215 ALA A CA 1
ATOM 1672 C C . ALA A 1 215 ? -6.492 7.563 -1.746 1.00 89.81 215 ALA A C 1
ATOM 1674 O O . ALA A 1 215 ? -6.901 7.858 -0.621 1.00 89.81 215 ALA A O 1
ATOM 1675 N N . THR A 1 216 ? -5.862 8.454 -2.520 1.00 89.88 216 THR A N 1
ATOM 1676 C CA . THR A 1 216 ? -5.620 9.841 -2.096 1.00 89.88 216 THR A CA 1
ATOM 1677 C C . THR A 1 216 ? -6.905 10.658 -2.060 1.00 89.88 216 THR A C 1
ATOM 1679 O O . THR A 1 216 ? -7.117 11.384 -1.091 1.00 89.88 216 THR A O 1
ATOM 1682 N N . LEU A 1 217 ? -7.825 10.468 -3.012 1.00 86.75 217 LEU A N 1
ATOM 1683 C CA . LEU A 1 217 ? -9.171 11.051 -2.947 1.00 86.75 217 LEU A CA 1
ATOM 1684 C C . LEU A 1 217 ? -9.919 10.612 -1.684 1.00 86.75 217 LEU A C 1
ATOM 1686 O O . LEU A 1 217 ? -10.491 11.447 -0.989 1.00 86.75 217 LEU A O 1
ATOM 1690 N N . SER A 1 218 ? -9.861 9.324 -1.337 1.00 85.94 218 SER A N 1
ATOM 1691 C CA . SER A 1 218 ? -10.499 8.803 -0.118 1.00 85.94 218 SER A CA 1
ATOM 1692 C C . SER A 1 218 ? -9.955 9.476 1.153 1.00 85.94 218 SER A C 1
ATOM 1694 O O . SER A 1 218 ? -10.711 9.763 2.080 1.00 85.94 218 SER A O 1
ATOM 1696 N N . LEU A 1 219 ? -8.651 9.773 1.189 1.00 84.19 219 LEU A N 1
ATOM 1697 C CA . LEU A 1 219 ? -8.002 10.490 2.293 1.00 84.19 219 LEU A CA 1
ATOM 1698 C C . LEU A 1 219 ? -8.391 11.976 2.351 1.00 84.19 219 LEU A C 1
ATOM 1700 O O . LEU A 1 219 ? -8.622 12.500 3.440 1.00 84.19 219 LEU A O 1
ATOM 1704 N N . VAL A 1 220 ? -8.479 12.652 1.202 1.00 81.88 220 VAL A N 1
ATOM 1705 C CA . VAL A 1 220 ? -8.909 14.059 1.119 1.00 81.88 220 VAL A CA 1
ATOM 1706 C C . VAL A 1 220 ? -10.374 14.209 1.532 1.00 81.88 220 VAL A C 1
ATOM 1708 O O . VAL A 1 220 ? -10.717 15.105 2.298 1.00 81.88 220 VAL A O 1
ATOM 1711 N N . LEU A 1 221 ? -11.250 13.303 1.095 1.00 78.19 221 LEU A N 1
ATOM 1712 C CA . LEU A 1 221 ? -12.654 13.316 1.509 1.00 78.19 221 LEU A CA 1
ATOM 1713 C C . LEU A 1 221 ? -12.799 13.130 3.024 1.00 78.19 221 LEU A C 1
ATOM 1715 O O . LEU A 1 221 ? -13.602 13.818 3.650 1.00 78.19 221 LEU A O 1
ATOM 1719 N N . LEU A 1 222 ? -11.983 12.266 3.633 1.00 74.62 222 LEU A N 1
ATOM 1720 C CA . LEU A 1 222 ? -11.939 12.116 5.087 1.00 74.62 222 LEU A CA 1
ATOM 1721 C C . LEU A 1 222 ? -11.482 13.400 5.788 1.00 74.62 222 LEU A C 1
ATOM 1723 O O . LEU A 1 222 ? -12.075 13.782 6.799 1.00 74.62 222 LEU A O 1
ATOM 1727 N N . SER A 1 223 ? -10.432 14.061 5.292 1.00 72.75 223 SER A N 1
ATOM 1728 C CA . SER A 1 223 ? -9.930 15.287 5.920 1.00 72.75 223 SER A CA 1
ATOM 1729 C C . SER A 1 223 ? -10.962 16.416 5.849 1.00 72.75 223 SER A C 1
ATOM 1731 O O . SER A 1 223 ? -11.179 17.091 6.857 1.00 72.75 223 SER A O 1
ATOM 1733 N N . LEU A 1 224 ? -11.665 16.552 4.719 1.00 77.31 224 LEU A N 1
ATOM 1734 C CA . LEU A 1 224 ? -12.773 17.494 4.545 1.00 77.31 224 LEU A CA 1
ATOM 1735 C C . LEU A 1 224 ? -13.957 17.162 5.457 1.00 77.31 224 LEU A C 1
ATOM 1737 O O . LEU A 1 224 ? -14.398 18.024 6.215 1.00 77.31 224 LEU A O 1
ATOM 1741 N N . ALA A 1 225 ? -14.427 15.911 5.456 1.00 74.06 225 ALA A N 1
ATOM 1742 C CA . ALA A 1 225 ? -15.526 15.475 6.317 1.00 74.06 225 ALA A CA 1
ATOM 1743 C C . ALA A 1 225 ? -15.208 15.730 7.799 1.00 74.06 225 ALA A C 1
ATOM 1745 O O . ALA A 1 225 ? -16.027 16.261 8.545 1.00 74.06 225 ALA A O 1
ATOM 1746 N N . SER A 1 226 ? -13.975 15.432 8.212 1.00 68.06 226 SER A N 1
ATOM 1747 C CA . SER A 1 226 ? -13.503 15.654 9.576 1.00 68.06 226 SER A CA 1
ATOM 1748 C C . SER A 1 226 ? -13.306 17.137 9.936 1.00 68.06 226 SER A C 1
ATOM 1750 O O . SER A 1 226 ? -13.241 17.461 11.132 1.00 68.06 226 SER A O 1
ATOM 1752 N N . TYR A 1 227 ? -13.123 18.022 8.954 1.00 65.94 227 TYR A N 1
ATOM 1753 C CA . TYR A 1 227 ? -13.056 19.470 9.155 1.00 65.94 227 TYR A CA 1
ATOM 1754 C C . TYR A 1 227 ? -14.460 20.061 9.308 1.00 65.94 227 TYR A C 1
ATOM 1756 O O . TYR A 1 227 ? -14.698 20.762 10.286 1.00 65.94 227 TYR A O 1
ATOM 1764 N N . ILE A 1 228 ? -15.386 19.694 8.415 1.00 72.31 228 ILE A N 1
ATOM 1765 C CA . ILE A 1 228 ? -16.792 20.131 8.441 1.00 72.31 228 ILE A CA 1
ATOM 1766 C C . ILE A 1 228 ? -17.495 19.650 9.714 1.00 72.31 228 ILE A C 1
ATOM 1768 O O . ILE A 1 228 ? -18.292 20.371 10.296 1.00 72.31 228 ILE A O 1
ATOM 1772 N N . SER A 1 229 ? -17.160 18.458 10.211 1.00 67.00 229 SER A N 1
ATOM 1773 C CA . SER A 1 229 ? -17.748 17.913 11.438 1.00 67.00 229 SER A CA 1
ATOM 1774 C C . SER A 1 229 ? -17.221 18.555 12.738 1.00 67.00 229 SER A C 1
ATOM 1776 O O . SER A 1 229 ? -17.351 17.949 13.806 1.00 67.00 229 SER A O 1
ATOM 1778 N N . ARG A 1 230 ? -16.508 19.691 12.685 1.00 57.81 230 ARG A N 1
ATOM 1779 C CA . ARG A 1 230 ? -16.090 20.417 13.895 1.00 57.81 230 ARG A CA 1
ATOM 1780 C C . ARG A 1 230 ? -17.309 21.172 14.440 1.00 57.81 230 ARG A C 1
ATOM 1782 O O . ARG A 1 230 ? -17.853 21.976 13.694 1.00 57.81 230 ARG A O 1
ATOM 1789 N N . PRO A 1 231 ? -17.731 20.941 15.697 1.00 55.09 231 PRO A N 1
ATOM 1790 C CA . PRO A 1 231 ? -18.709 21.825 16.315 1.00 55.09 231 PRO A CA 1
ATOM 1791 C C . PRO A 1 231 ? -18.130 23.243 16.340 1.00 55.09 231 PRO A C 1
ATOM 1793 O O . PRO A 1 231 ? -16.940 23.412 16.637 1.00 55.09 231 PRO A O 1
ATOM 1796 N N . GLU A 1 232 ? -18.942 24.234 15.968 1.00 47.16 232 GLU A N 1
ATOM 1797 C CA . GLU A 1 232 ? -18.566 25.637 16.125 1.00 47.16 232 GLU A CA 1
ATOM 1798 C C . GLU A 1 232 ? -18.237 25.886 17.603 1.00 47.16 232 GLU A C 1
ATOM 1800 O O . GLU A 1 232 ? -18.929 25.354 18.478 1.00 47.16 232 GLU A O 1
ATOM 1805 N N . PRO A 1 233 ? -17.154 26.618 17.915 1.00 47.09 233 PRO A N 1
ATOM 1806 C CA . PRO A 1 233 ? -16.940 27.054 19.282 1.00 47.09 233 PRO A CA 1
ATOM 1807 C C . PRO A 1 233 ? -18.148 27.904 19.679 1.00 47.09 233 PRO A C 1
ATOM 1809 O O . PRO A 1 233 ? -18.444 28.879 18.989 1.00 47.09 233 PRO A O 1
ATOM 1812 N N . GLU A 1 234 ? -18.843 27.526 20.759 1.00 47.38 234 GLU A N 1
ATOM 1813 C CA . GLU A 1 234 ? -19.831 28.400 21.394 1.00 47.38 234 GLU A CA 1
ATOM 1814 C C . GLU A 1 234 ? -19.171 29.768 21.561 1.00 47.38 234 GLU A C 1
ATOM 1816 O O . GLU A 1 234 ? -18.145 29.902 22.238 1.00 47.38 234 GLU A O 1
ATOM 1821 N N . SER A 1 235 ? -19.708 30.769 20.864 1.00 47.31 235 SER A N 1
ATOM 1822 C CA . SER A 1 235 ? -19.341 32.160 21.071 1.00 47.31 235 SER A CA 1
ATOM 1823 C C . SER A 1 235 ? -19.446 32.428 22.567 1.00 47.31 235 SER A C 1
ATOM 1825 O O . SER A 1 235 ? -20.516 32.235 23.147 1.00 47.31 235 SER A O 1
ATOM 1827 N N . ALA A 1 236 ? -18.326 32.801 23.191 1.00 48.09 236 ALA A N 1
ATOM 1828 C CA . ALA A 1 236 ? -18.290 33.149 24.602 1.00 48.09 236 ALA A CA 1
ATOM 1829 C C . ALA A 1 236 ? -19.427 34.142 24.906 1.00 48.09 236 ALA A C 1
ATOM 1831 O O . ALA A 1 236 ? -19.634 35.053 24.098 1.00 48.09 236 ALA A O 1
ATOM 1832 N N . PRO A 1 237 ? -20.170 33.972 26.015 1.00 48.22 237 PRO A N 1
ATOM 1833 C CA . PRO A 1 237 ? -21.238 34.894 26.363 1.00 48.22 237 PRO A CA 1
ATOM 1834 C C . PRO A 1 237 ? -20.667 36.311 26.416 1.00 48.22 237 PRO A C 1
ATOM 1836 O O . PRO A 1 237 ? -19.654 36.553 27.079 1.00 48.22 237 PRO A O 1
ATOM 1839 N N . GLU A 1 238 ? -21.290 37.216 25.658 1.00 51.44 238 GLU A N 1
ATOM 1840 C CA . GLU A 1 238 ? -20.999 38.644 25.694 1.00 51.44 238 GLU A CA 1
ATOM 1841 C C . GLU A 1 238 ? -21.011 39.086 27.157 1.00 51.44 238 GLU A C 1
ATOM 1843 O O . GLU A 1 238 ? -22.006 38.920 27.862 1.00 51.44 238 GLU A O 1
ATOM 1848 N N . ALA A 1 239 ? -19.869 39.582 27.634 1.00 48.94 239 ALA A N 1
ATOM 1849 C CA . ALA A 1 239 ? -19.769 40.153 28.962 1.00 48.94 239 ALA A CA 1
ATOM 1850 C C . ALA A 1 239 ? -20.795 41.286 29.062 1.00 48.94 239 ALA A C 1
ATOM 1852 O O . ALA A 1 239 ? -20.687 42.283 28.345 1.00 48.94 239 ALA A O 1
ATOM 1853 N N . GLU A 1 240 ? -21.792 41.101 29.927 1.00 49.25 240 GLU A N 1
ATOM 1854 C CA . GLU A 1 240 ? -22.793 42.104 30.267 1.00 49.25 240 GLU A CA 1
ATOM 1855 C C . GLU A 1 240 ? -22.088 43.427 30.586 1.00 49.25 240 GLU A C 1
ATOM 1857 O O . GLU A 1 240 ? -21.390 43.574 31.594 1.00 49.25 240 GLU A O 1
ATOM 1862 N N . ALA A 1 241 ? -22.241 44.401 29.691 1.00 50.41 241 ALA A N 1
ATOM 1863 C CA . ALA A 1 241 ? -21.866 45.775 29.952 1.00 50.41 241 ALA A CA 1
ATOM 1864 C C . ALA A 1 241 ? -22.772 46.298 31.075 1.00 50.41 241 ALA A C 1
ATOM 1866 O O . ALA A 1 241 ? -23.947 46.588 30.857 1.00 50.41 241 ALA A O 1
ATOM 1867 N N . GLY A 1 242 ? -22.224 46.376 32.289 1.00 45.50 242 GLY A N 1
ATOM 1868 C CA . GLY A 1 242 ? -22.911 46.950 33.442 1.00 45.50 242 GLY A CA 1
ATOM 1869 C C . GLY A 1 242 ? -23.368 48.394 33.169 1.00 45.50 242 GLY A C 1
ATOM 1870 O O . GLY A 1 242 ? -22.652 49.143 32.492 1.00 45.50 242 GLY A O 1
ATOM 1871 N N . PRO A 1 243 ? -24.551 48.801 33.665 1.00 56.62 243 PRO A N 1
ATOM 1872 C CA . PRO A 1 243 ? -25.079 50.139 33.437 1.00 56.62 243 PRO A CA 1
ATOM 1873 C C . PRO A 1 243 ? -24.238 51.192 34.173 1.00 56.62 243 PRO A C 1
ATOM 1875 O O . PRO A 1 243 ? -23.817 50.980 35.312 1.00 56.62 243 PRO A O 1
ATOM 1878 N N . LYS A 1 244 ? -23.989 52.314 33.487 1.00 45.44 244 LYS A N 1
ATOM 1879 C CA . LYS A 1 244 ? -23.423 53.545 34.057 1.00 45.44 244 LYS A CA 1
ATOM 1880 C C . LYS A 1 244 ? -24.467 54.317 34.851 1.00 45.44 244 LYS A C 1
ATOM 1882 O O . LYS A 1 244 ? -25.640 54.301 34.416 1.00 45.44 244 LYS A O 1
#

Radius of gyration: 21.39 Å; chains: 1; bounding box: 46×76×60 Å

Sequence (244 aa):
MINVLPLALAIYWLLEYVVRRASYPGKMEPAGFRPEWIPGGEWAIIVSPGFWLSRCLANRTRPLPKPQSTSARRILITKSNLLNLVVSALIASISLLAMLSTRGALAWSLIADLAALRYISRTTEIAYAFGRDVLTPTENKSGLDKHARLGLALRSYCELFLLAIPVYLLCFPKYATPLKALTLSLCVGTLTNVGYGLPEDHGFRSLLIFPQVIATLSLVLLSLASYISRPEPESAPEAEAGPK

Foldseek 3Di:
DPPCLVVLLVVLLVVLVVLLVVLFPCVLADPPDDFDDDPPCVVCVQQAVNLVSLVRRLSRLVVDDQVSSLQRNLSSLVSSLVSLLVVLLVLLVLLVVLLVPDQPPSSLVSSLSNLLSSLRNLLVSLLVVLLCVLVDVDPSSNPDDPVSVVVSLVSSLSSQLSSQLSNQCRVPPVQVDSVSSNVLSVCLLVVPPLVVLADPDNDPSNVSSVSSNSSSVSSVSSVVSSVVPDPDPDDPPDDPPDDD

Secondary structure (DSSP, 8-state):
----HHHHHHHHHHHHHHHHHHHS-GGGSPTT--PPP-TT-THHHHH-HHHHHHHHHHHHTTTS-HHHHHHHHHHHHHHHHHHHHHHHHHHHHHHHHHTTSPTTSHHHHHHHHHHHHHHHHHHHHHHHHHHHHHHS----TT---HHHHHHHHHHHHHHHHHHHHHHHHHH-GGG-SHHHHHHHHHHHHTTS-HHHH--SS--GGGGGGHHHHHHHHHHHHHHHHHHHTPPPP-PPPP------

pLDDT: mean 83.63, std 12.89, range [45.44, 97.38]